Protein AF-A0A9C9Q309-F1 (afdb_monomer_lite)

Radius of gyration: 22.32 Å; chains: 1; bounding box: 64×41×57 Å

pLDDT: mean 76.8, std 9.03, range [44.91, 91.0]

Sequence (217 aa):
MSGSPSLDKIPITVVAAGSSARLHWRRRTVQAAVLIIAMLIPLSGLLRIDPVAGAFVVLDRQIWWSDFFIIFGLWLMLASGLVLMYSSVGTAFCGWACPQNTLSELANRWTYKLLGRRADVSLAGEKMKVAAGKNRLGNWLLLGLIILAAAMLFSLIPLLYFYPPDVVWSFITLRPDERLASSLHYIYTIFVIIFFVDIAFIRHFWCRFMCVYKVWQ

Secondary structure (DSSP, 8-state):
----TTGGGS------HHHHHHHHHHHHHHHHHHHHHHHHHHHTTSSEEETTTTEEEETTEEEETT-HHHHHHHHHHHHHHHHHHHHHHTHHHHHHT-HHHHHHHHHHHHHHHHH-TT-B--SSSS--B--GGG--HHHHHHHHHHHHHHHHHHHHHHHHHHS-HHHHHHHHTT---TTS-TTHHHHHHHHHHHHHHIIIIIHHHIIIII-HHHHT-

Structure (mmCIF, N/CA/C/O backbone):
data_AF-A0A9C9Q309-F1
#
_entry.id   AF-A0A9C9Q309-F1
#
loop_
_atom_site.group_PDB
_atom_site.id
_atom_site.type_symbol
_atom_site.label_atom_id
_atom_site.label_alt_id
_atom_site.label_comp_id
_atom_site.label_asym_id
_atom_site.label_entity_id
_atom_site.label_seq_id
_atom_site.pdbx_PDB_ins_code
_atom_site.Cartn_x
_atom_site.Cartn_y
_atom_site.Cartn_z
_atom_site.occupancy
_atom_site.B_iso_or_equiv
_atom_site.auth_seq_id
_atom_site.auth_comp_id
_atom_site.auth_asym_id
_atom_site.auth_atom_id
_atom_site.pdbx_PDB_model_num
ATOM 1 N N . MET A 1 1 ? -36.749 13.947 33.165 1.00 44.91 1 MET A N 1
ATOM 2 C CA . MET A 1 1 ? -35.946 14.652 32.143 1.00 44.91 1 MET A CA 1
ATOM 3 C C . MET A 1 1 ? -36.846 14.853 30.938 1.00 44.91 1 MET A C 1
ATOM 5 O O . MET A 1 1 ? -37.021 13.933 30.152 1.00 44.91 1 MET A O 1
ATOM 9 N N . SER A 1 2 ? -37.534 15.992 30.900 1.00 47.09 2 SER A N 1
ATOM 10 C CA . SER A 1 2 ? -38.482 16.371 29.853 1.00 47.09 2 SER A CA 1
ATOM 11 C C . SER A 1 2 ? -37.728 16.656 28.554 1.00 47.09 2 SER A C 1
ATOM 13 O O . SER A 1 2 ? -36.961 17.613 28.472 1.00 47.09 2 SER A O 1
ATOM 15 N N . GLY A 1 3 ? -37.912 15.791 27.555 1.00 55.75 3 GLY A N 1
ATOM 16 C CA . GLY A 1 3 ? -37.438 16.037 26.196 1.00 55.75 3 GLY A CA 1
ATOM 17 C C . GLY A 1 3 ? -38.103 17.292 25.636 1.00 55.75 3 GLY A C 1
ATOM 18 O O . GLY A 1 3 ? -39.297 17.513 25.827 1.00 55.75 3 GLY A O 1
ATOM 19 N N . SER A 1 4 ? -37.312 18.154 25.009 1.00 62.50 4 SER A N 1
ATOM 20 C CA . SER A 1 4 ? -37.765 19.421 24.444 1.00 62.50 4 SER A CA 1
ATOM 21 C C . SER A 1 4 ? -38.825 19.169 23.354 1.00 62.50 4 SER A C 1
ATOM 23 O O . SER A 1 4 ? -38.545 18.404 22.430 1.00 62.50 4 SER A O 1
ATOM 25 N N . PRO A 1 5 ? -40.001 19.830 23.384 1.00 67.56 5 PRO A N 1
ATOM 26 C CA . PRO A 1 5 ? -41.110 19.599 22.438 1.00 67.56 5 PRO A CA 1
ATOM 27 C C . PRO A 1 5 ? -40.784 19.975 20.978 1.00 67.56 5 PRO A C 1
ATOM 29 O O . PRO A 1 5 ? -41.587 19.773 20.069 1.00 67.56 5 PRO A O 1
ATOM 32 N N . SER A 1 6 ? -39.603 20.546 20.741 1.00 67.69 6 SER A N 1
ATOM 33 C CA . SER A 1 6 ? -39.047 20.838 19.422 1.00 67.69 6 SER A CA 1
ATOM 34 C C . SER A 1 6 ? -38.488 19.603 18.709 1.00 67.69 6 SER A C 1
ATOM 36 O O . SER A 1 6 ? -38.439 19.599 17.481 1.00 67.69 6 SER A O 1
ATOM 38 N N . LEU A 1 7 ? -38.087 18.558 19.442 1.00 66.25 7 LEU A N 1
ATOM 39 C CA . LEU A 1 7 ? -37.482 17.351 18.865 1.00 66.25 7 LEU A CA 1
ATOM 40 C C . LEU A 1 7 ? -38.523 16.402 18.246 1.00 66.25 7 LEU A C 1
ATOM 42 O O . LEU A 1 7 ? -38.210 15.732 17.266 1.00 66.25 7 LEU A O 1
ATOM 46 N N . ASP A 1 8 ? -39.767 16.419 18.734 1.00 70.56 8 ASP A N 1
ATOM 47 C CA . ASP A 1 8 ? -40.871 15.594 18.206 1.00 70.56 8 ASP A CA 1
ATOM 48 C C . ASP A 1 8 ? -41.337 16.015 16.803 1.00 70.56 8 ASP A C 1
ATOM 50 O O . ASP A 1 8 ? -42.012 15.255 16.111 1.00 70.56 8 ASP A O 1
ATOM 54 N N . LYS A 1 9 ? -40.979 17.224 16.352 1.00 77.75 9 LYS A N 1
ATOM 55 C CA . LYS A 1 9 ? -41.378 17.750 15.035 1.00 77.75 9 LYS A CA 1
ATOM 56 C C . LYS A 1 9 ? -40.411 17.388 13.907 1.00 77.75 9 LYS A C 1
ATOM 58 O O . LYS A 1 9 ? -40.651 17.778 12.766 1.00 77.75 9 LYS A O 1
ATOM 63 N N . ILE A 1 10 ? -39.316 16.683 14.196 1.00 77.62 10 ILE A N 1
ATOM 64 C CA . ILE A 1 10 ? -38.338 16.297 13.176 1.00 77.62 10 ILE A CA 1
ATOM 65 C C . ILE A 1 10 ? -38.842 15.017 12.489 1.00 77.62 10 ILE A C 1
ATOM 67 O O . ILE A 1 10 ? -38.944 13.984 13.150 1.00 77.62 10 ILE A O 1
ATOM 71 N N . PRO A 1 11 ? -39.150 15.032 11.178 1.00 75.19 11 PRO A N 1
ATOM 72 C CA . PRO A 1 11 ? -39.588 13.831 10.478 1.00 75.19 11 PRO A CA 1
ATOM 73 C C . PRO A 1 11 ? -38.453 12.799 10.431 1.00 75.19 11 PRO A C 1
ATOM 75 O O . PRO A 1 11 ? -37.465 12.962 9.712 1.00 75.19 11 PRO A O 1
ATOM 78 N N . ILE A 1 12 ? -38.595 11.716 11.199 1.00 74.06 12 ILE A N 1
ATOM 79 C CA . ILE A 1 12 ? -37.650 10.598 11.194 1.00 74.06 12 ILE A CA 1
ATOM 80 C C . ILE A 1 12 ? -37.935 9.747 9.957 1.00 74.06 12 ILE A C 1
ATOM 82 O O . ILE A 1 12 ? -38.822 8.894 9.939 1.00 74.06 12 ILE A O 1
ATOM 86 N N . THR A 1 13 ? -37.163 9.974 8.900 1.00 72.31 13 THR A N 1
ATOM 87 C CA . THR A 1 13 ? -37.172 9.118 7.715 1.00 72.31 13 THR A CA 1
ATOM 88 C C . THR A 1 13 ? -36.372 7.848 8.006 1.00 72.31 13 THR A C 1
ATOM 90 O O . THR A 1 13 ? -35.148 7.799 7.899 1.00 72.31 13 THR A O 1
ATOM 93 N N . VAL A 1 14 ? -37.067 6.784 8.409 1.00 68.81 14 VAL A N 1
ATOM 94 C CA . VAL A 1 14 ? -36.475 5.446 8.543 1.00 68.81 14 VAL A CA 1
ATOM 95 C C . VAL A 1 14 ? -36.236 4.852 7.155 1.00 68.81 14 VAL A C 1
ATOM 97 O O . VAL A 1 14 ? -37.121 4.269 6.534 1.00 68.81 14 VAL A O 1
ATOM 100 N N . VAL A 1 15 ? -35.014 5.016 6.646 1.00 64.81 15 VAL A N 1
ATOM 101 C CA . VAL A 1 15 ? -34.564 4.355 5.416 1.00 64.81 15 VAL A CA 1
ATOM 102 C C . VAL A 1 15 ? -34.457 2.850 5.674 1.00 64.81 15 VAL A C 1
ATOM 104 O O . VAL A 1 15 ? -33.779 2.416 6.605 1.00 64.81 15 VAL A O 1
ATOM 107 N N . ALA A 1 16 ? -35.118 2.042 4.843 1.00 60.56 16 ALA A N 1
ATOM 108 C CA . ALA A 1 16 ? -35.108 0.587 4.960 1.00 60.56 16 ALA A CA 1
ATOM 109 C C . ALA A 1 16 ? -33.672 0.020 4.962 1.00 60.56 16 ALA A C 1
ATOM 111 O O . ALA A 1 16 ? -32.880 0.291 4.057 1.00 60.56 16 ALA A O 1
ATOM 112 N N . ALA A 1 17 ? -33.352 -0.832 5.942 1.00 58.78 17 ALA A N 1
ATOM 113 C CA . ALA A 1 17 ? -32.014 -1.401 6.156 1.00 58.78 17 ALA A CA 1
ATOM 114 C C . ALA A 1 17 ? -31.426 -2.150 4.933 1.00 58.78 17 ALA A C 1
ATOM 116 O O . ALA A 1 17 ? -30.206 -2.287 4.806 1.00 58.78 17 ALA A O 1
ATOM 117 N N . GLY A 1 18 ? -32.274 -2.606 4.003 1.00 57.88 18 GLY A N 1
ATOM 118 C CA . GLY A 1 18 ? -31.860 -3.337 2.801 1.00 57.88 18 GLY A CA 1
ATOM 119 C C . GLY A 1 18 ? -31.022 -2.521 1.806 1.00 57.88 18 GLY A C 1
ATOM 120 O O . GLY A 1 18 ? -30.128 -3.079 1.165 1.00 57.88 18 GLY A O 1
ATOM 121 N N . SER A 1 19 ? -31.243 -1.204 1.695 1.00 59.28 19 SER A N 1
ATOM 122 C CA . SER A 1 19 ? -30.436 -0.342 0.810 1.00 59.28 19 SER A CA 1
ATOM 123 C C . SER A 1 19 ? -29.014 -0.150 1.353 1.00 59.28 19 SER A C 1
ATOM 125 O O . SER A 1 19 ? -28.042 -0.187 0.593 1.00 59.28 19 SER A O 1
ATOM 127 N N . SER A 1 20 ? -28.880 -0.054 2.680 1.00 62.53 20 SER A N 1
ATOM 128 C CA . SER A 1 20 ? -27.599 0.046 3.385 1.00 62.53 20 SER A CA 1
ATOM 129 C C . SER A 1 20 ? -26.751 -1.219 3.207 1.00 62.53 20 SER A C 1
ATOM 131 O O . SER A 1 20 ? -25.575 -1.124 2.848 1.00 62.53 20 SER A O 1
ATOM 133 N N . ALA A 1 21 ? -27.339 -2.414 3.349 1.00 70.44 21 ALA A N 1
ATOM 134 C CA . ALA A 1 21 ? -26.612 -3.677 3.185 1.00 70.44 21 ALA A CA 1
ATOM 135 C C . ALA A 1 21 ? -26.013 -3.842 1.773 1.00 70.44 21 ALA A C 1
ATOM 137 O O . ALA A 1 21 ? -24.847 -4.222 1.625 1.00 70.44 21 ALA A O 1
ATOM 138 N N . ARG A 1 22 ? -26.778 -3.488 0.730 1.00 74.56 22 ARG A N 1
ATOM 139 C CA . ARG A 1 22 ? -26.322 -3.546 -0.669 1.00 74.56 22 ARG A CA 1
ATOM 140 C C . ARG A 1 22 ? -25.183 -2.559 -0.942 1.00 74.56 22 ARG A C 1
ATOM 142 O O . ARG A 1 22 ? -24.233 -2.906 -1.644 1.00 74.56 22 ARG A O 1
ATOM 149 N N . LEU A 1 23 ? -25.248 -1.355 -0.369 1.00 78.69 23 LEU A N 1
ATOM 150 C CA . LEU A 1 23 ? -24.191 -0.348 -0.492 1.00 78.69 23 LEU A CA 1
ATOM 151 C C . LEU A 1 23 ? -22.899 -0.786 0.213 1.00 78.69 23 LEU A C 1
ATOM 153 O O . LEU A 1 23 ? -21.814 -0.640 -0.343 1.00 78.69 23 LEU A O 1
ATOM 157 N N . HIS A 1 24 ? -23.006 -1.378 1.406 1.00 78.31 24 HIS A N 1
ATOM 158 C CA . HIS A 1 24 ? -21.852 -1.900 2.140 1.00 78.31 24 HIS A CA 1
ATOM 159 C C . HIS A 1 24 ? -21.146 -3.037 1.399 1.00 78.31 24 HIS A C 1
ATOM 161 O O . HIS A 1 24 ? -19.914 -3.074 1.375 1.00 78.31 24 HIS A O 1
ATOM 167 N N . TRP A 1 25 ? -21.906 -3.945 0.780 1.00 77.75 25 TRP A N 1
ATOM 168 C CA . TRP A 1 25 ? -21.326 -5.022 -0.017 1.00 77.75 25 TRP A CA 1
ATOM 169 C C . TRP A 1 25 ? -20.640 -4.476 -1.272 1.00 77.75 25 TRP A C 1
ATOM 171 O O . TRP A 1 25 ? -19.467 -4.769 -1.480 1.00 77.75 25 TRP A O 1
ATOM 181 N N . ARG A 1 26 ? -21.307 -3.580 -2.018 1.00 81.44 26 ARG A N 1
ATOM 182 C CA . ARG A 1 26 ? -20.718 -2.883 -3.177 1.00 81.44 26 ARG A CA 1
ATOM 183 C C . ARG A 1 26 ? -19.425 -2.143 -2.831 1.00 81.44 26 ARG A C 1
ATOM 185 O O . ARG A 1 26 ? -18.452 -2.224 -3.574 1.00 81.44 26 ARG A O 1
ATOM 192 N N . ARG A 1 27 ? -19.379 -1.460 -1.685 1.00 82.44 27 ARG A N 1
ATOM 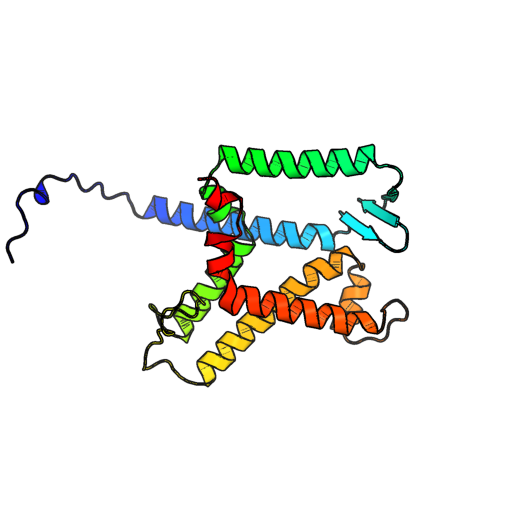193 C CA . ARG A 1 27 ? -18.159 -0.786 -1.223 1.00 82.44 27 ARG A CA 1
ATOM 194 C C . ARG A 1 27 ? -17.025 -1.783 -0.994 1.00 82.44 27 ARG A C 1
ATOM 196 O O . ARG A 1 27 ? -15.917 -1.560 -1.464 1.00 82.44 27 ARG A O 1
ATOM 203 N N . ARG A 1 28 ? -17.299 -2.897 -0.306 1.00 79.94 28 ARG A N 1
ATOM 204 C CA . ARG A 1 28 ? -16.287 -3.932 -0.038 1.00 79.94 28 ARG A CA 1
ATOM 205 C C . ARG A 1 28 ? -15.807 -4.629 -1.304 1.00 79.94 28 ARG A C 1
ATOM 207 O O . ARG A 1 28 ? -14.621 -4.921 -1.397 1.00 79.94 28 ARG A O 1
ATOM 214 N N . THR A 1 29 ? -16.693 -4.886 -2.266 1.00 80.00 29 THR A N 1
ATOM 215 C CA . THR A 1 29 ? -16.296 -5.490 -3.543 1.00 80.00 29 THR A CA 1
ATOM 216 C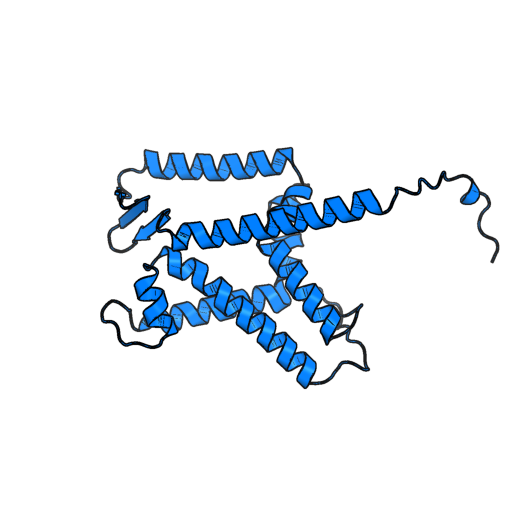 C . THR A 1 29 ? -15.402 -4.551 -4.341 1.00 80.00 29 THR A C 1
ATOM 218 O O . THR A 1 29 ? -14.415 -5.014 -4.895 1.00 80.00 29 THR A O 1
ATOM 221 N N . VAL A 1 30 ? -15.683 -3.241 -4.352 1.00 82.94 30 VAL A N 1
ATOM 222 C CA . VAL A 1 30 ? -14.825 -2.254 -5.034 1.00 82.94 30 VAL A CA 1
ATOM 223 C C . VAL A 1 30 ? -13.468 -2.130 -4.340 1.00 82.94 30 VAL A C 1
ATOM 225 O O . VAL A 1 30 ? -12.448 -2.206 -5.013 1.00 82.94 30 VAL A O 1
ATOM 228 N N . GLN A 1 31 ? -13.432 -2.044 -3.007 1.00 83.88 31 GLN A N 1
ATOM 229 C CA . GLN A 1 31 ? -12.175 -2.026 -2.247 1.00 83.88 31 GLN A CA 1
ATOM 230 C C . GLN A 1 31 ? -11.315 -3.268 -2.537 1.00 83.88 31 GLN A C 1
ATOM 232 O O . GLN A 1 31 ? -10.117 -3.155 -2.795 1.00 83.88 31 GLN A O 1
ATOM 237 N N . ALA A 1 32 ? -11.929 -4.457 -2.524 1.00 81.50 32 ALA A N 1
ATOM 238 C CA . ALA A 1 32 ? -11.240 -5.706 -2.831 1.00 81.50 32 ALA A CA 1
ATOM 239 C C . ALA A 1 32 ? -10.772 -5.751 -4.290 1.00 81.50 32 ALA A C 1
ATOM 241 O O . ALA A 1 32 ? -9.635 -6.129 -4.540 1.00 81.50 32 ALA A O 1
ATOM 242 N N . ALA A 1 33 ? -11.608 -5.321 -5.238 1.00 84.38 33 ALA A N 1
ATOM 243 C CA . ALA A 1 33 ? -11.246 -5.259 -6.648 1.00 84.38 33 ALA A CA 1
ATOM 244 C C . ALA A 1 33 ? -10.048 -4.332 -6.878 1.00 84.38 33 ALA A C 1
ATOM 246 O O . ALA A 1 33 ? -9.115 -4.725 -7.566 1.00 84.38 33 ALA A O 1
ATOM 247 N N . VAL A 1 34 ? -10.019 -3.148 -6.259 1.00 82.94 34 VAL A N 1
ATOM 248 C CA . VAL A 1 34 ? -8.889 -2.217 -6.398 1.00 82.94 34 VAL A CA 1
ATOM 249 C C . VAL A 1 34 ? -7.608 -2.794 -5.797 1.00 82.94 34 VAL A C 1
ATOM 251 O O . VAL A 1 34 ? -6.560 -2.697 -6.426 1.00 82.94 34 VAL A O 1
ATOM 254 N N . LEU A 1 35 ? -7.675 -3.447 -4.631 1.00 81.94 35 LEU A N 1
ATOM 255 C CA . LEU A 1 35 ? -6.510 -4.124 -4.049 1.00 81.94 35 LEU A CA 1
ATOM 256 C C . LEU A 1 35 ? -6.014 -5.285 -4.919 1.00 81.94 35 LEU A C 1
ATOM 258 O O . LEU A 1 35 ? -4.811 -5.425 -5.121 1.00 81.94 35 LEU A O 1
ATOM 262 N N . ILE A 1 36 ? -6.931 -6.093 -5.455 1.00 83.06 36 ILE A N 1
ATOM 263 C CA . ILE A 1 36 ? -6.599 -7.203 -6.351 1.00 83.06 36 ILE A CA 1
ATOM 264 C C . ILE A 1 36 ? -5.960 -6.664 -7.628 1.00 83.06 36 ILE A C 1
ATOM 266 O O . ILE A 1 36 ? -4.908 -7.150 -8.013 1.00 83.06 36 ILE A O 1
ATOM 270 N N . ILE A 1 37 ? -6.531 -5.631 -8.249 1.00 82.88 37 ILE A N 1
ATOM 271 C CA . ILE A 1 37 ? -5.960 -4.991 -9.439 1.00 82.88 37 ILE A CA 1
ATOM 272 C C . ILE A 1 37 ? -4.567 -4.434 -9.125 1.00 82.88 37 ILE A C 1
ATOM 274 O O . ILE A 1 37 ? -3.628 -4.704 -9.867 1.00 82.88 37 ILE A O 1
ATOM 278 N N . ALA A 1 38 ? -4.404 -3.730 -8.002 1.00 78.62 38 ALA A N 1
ATOM 279 C CA . ALA A 1 38 ? -3.114 -3.185 -7.584 1.00 78.62 38 ALA A CA 1
ATOM 280 C C . ALA A 1 38 ? -2.046 -4.271 -7.369 1.00 78.62 38 ALA A C 1
ATOM 282 O O . ALA A 1 38 ? -0.870 -4.011 -7.600 1.00 78.62 38 ALA A O 1
ATOM 283 N N . MET A 1 39 ? -2.440 -5.482 -6.964 1.00 78.94 39 MET A N 1
ATOM 284 C CA . MET A 1 39 ? -1.535 -6.625 -6.823 1.00 78.94 39 MET A CA 1
ATOM 285 C C . MET A 1 39 ? -1.310 -7.361 -8.155 1.00 78.94 39 MET A C 1
ATOM 287 O O . MET A 1 39 ? -0.197 -7.797 -8.437 1.00 78.94 39 MET A O 1
ATOM 291 N N . LEU A 1 40 ? -2.340 -7.469 -9.000 1.00 79.38 40 LEU A N 1
ATOM 292 C CA . LEU A 1 40 ? -2.288 -8.138 -10.301 1.00 79.38 40 LEU A CA 1
ATOM 293 C C . LEU A 1 40 ? -1.445 -7.377 -11.326 1.00 79.38 40 LEU A C 1
ATOM 295 O O . LEU A 1 40 ? -0.791 -8.017 -12.142 1.00 79.38 40 LEU A O 1
ATOM 299 N N . ILE A 1 41 ? -1.428 -6.042 -11.295 1.00 79.88 41 ILE A N 1
ATOM 300 C CA . ILE A 1 41 ? -0.614 -5.223 -12.211 1.00 79.88 41 ILE A CA 1
ATOM 301 C C . ILE A 1 41 ? 0.880 -5.601 -12.141 1.00 79.88 41 ILE A C 1
ATOM 303 O O . ILE A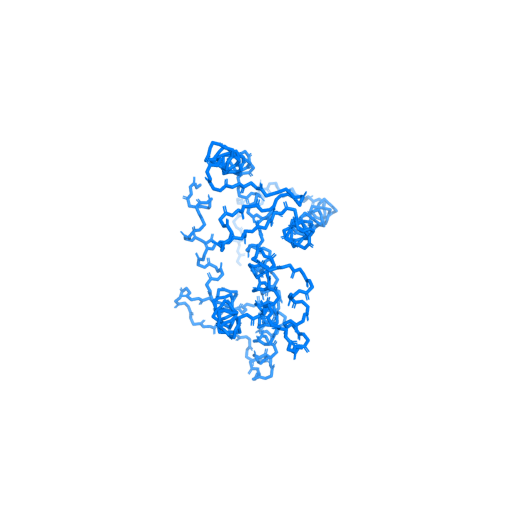 1 41 ? 1.439 -5.942 -13.184 1.00 79.88 41 ILE A O 1
ATOM 307 N N . PRO A 1 42 ? 1.536 -5.607 -10.963 1.00 72.25 42 PRO A N 1
ATOM 308 C CA . PRO A 1 42 ? 2.932 -6.023 -10.874 1.00 72.25 42 PRO A CA 1
ATOM 309 C C . PRO A 1 42 ? 3.100 -7.546 -11.024 1.00 72.25 42 PRO A C 1
ATOM 311 O O . PRO A 1 42 ? 4.056 -7.985 -11.653 1.00 72.25 42 PRO A O 1
ATOM 314 N N . LEU A 1 43 ? 2.151 -8.367 -10.545 1.00 74.19 43 LEU A N 1
ATOM 315 C CA . LEU A 1 43 ? 2.199 -9.832 -10.721 1.00 74.19 43 LEU A CA 1
ATOM 316 C C . LEU A 1 43 ? 2.154 -10.271 -12.191 1.00 74.19 43 LEU A C 1
ATOM 318 O O . LEU A 1 43 ? 2.778 -11.262 -12.553 1.00 74.19 43 LEU A O 1
ATOM 322 N N . SER A 1 44 ? 1.406 -9.554 -13.028 1.00 73.25 44 SER A N 1
ATOM 323 C CA . SER A 1 44 ? 1.274 -9.848 -14.460 1.00 73.25 44 SER A CA 1
ATOM 324 C C . SER A 1 44 ? 2.440 -9.319 -15.297 1.00 73.25 44 SER A C 1
ATOM 326 O O . SER A 1 44 ? 2.457 -9.543 -16.502 1.00 73.25 44 SER A O 1
ATOM 328 N N . GLY A 1 45 ? 3.402 -8.609 -14.693 1.00 66.44 45 GLY A N 1
ATOM 329 C CA . GLY A 1 45 ? 4.500 -7.976 -15.428 1.00 66.44 45 GLY A CA 1
ATOM 330 C C . GLY A 1 45 ? 4.037 -6.857 -16.368 1.00 66.44 45 GLY A C 1
ATOM 331 O O . GLY A 1 45 ? 4.787 -6.447 -17.252 1.00 66.44 45 GLY A O 1
ATOM 332 N N . LEU A 1 46 ? 2.807 -6.353 -16.191 1.00 71.62 46 LEU A N 1
ATOM 333 C CA . LEU A 1 46 ? 2.217 -5.334 -17.061 1.00 71.62 46 LEU A CA 1
ATOM 334 C C . LEU A 1 46 ? 2.981 -4.008 -16.988 1.00 71.62 46 LEU A C 1
ATOM 336 O O . LEU A 1 46 ? 3.022 -3.271 -17.966 1.00 71.62 46 LEU A O 1
ATOM 340 N N . LEU A 1 47 ? 3.555 -3.703 -15.825 1.00 72.62 47 LEU A N 1
ATOM 341 C CA . LEU A 1 47 ? 4.359 -2.518 -15.566 1.00 72.62 47 LEU A CA 1
ATOM 342 C C . LEU A 1 47 ? 5.488 -2.930 -14.614 1.00 72.62 47 LEU A C 1
ATOM 344 O O . LEU A 1 47 ? 5.223 -3.250 -13.456 1.00 72.62 47 LEU A O 1
ATOM 348 N N . ARG A 1 48 ? 6.732 -2.923 -15.092 1.00 74.25 48 ARG A N 1
ATOM 349 C CA . ARG A 1 48 ? 7.937 -3.189 -14.291 1.00 74.25 48 ARG A CA 1
ATOM 350 C C . ARG A 1 48 ? 8.946 -2.064 -14.486 1.00 74.25 48 ARG A C 1
ATOM 352 O O . ARG A 1 48 ? 9.106 -1.584 -15.607 1.00 74.25 48 ARG A O 1
ATOM 359 N N . ILE A 1 49 ? 9.643 -1.669 -13.425 1.00 76.56 49 ILE A N 1
ATOM 360 C CA . ILE A 1 49 ? 10.764 -0.727 -13.502 1.00 76.56 49 ILE A CA 1
ATOM 361 C C . ILE A 1 49 ? 12.063 -1.497 -13.393 1.00 76.56 49 ILE A C 1
ATOM 363 O O . ILE A 1 49 ? 12.345 -2.095 -12.358 1.00 76.56 49 ILE A O 1
ATOM 367 N N . ASP A 1 50 ? 12.875 -1.422 -14.442 1.00 74.25 50 ASP A N 1
ATOM 368 C CA . ASP A 1 50 ? 14.262 -1.852 -14.399 1.00 74.25 50 ASP A CA 1
ATOM 369 C C . ASP A 1 50 ? 15.175 -0.613 -14.332 1.00 74.25 50 ASP A C 1
ATOM 371 O O . ASP A 1 50 ? 15.429 0.038 -15.354 1.00 74.25 50 ASP A O 1
ATOM 375 N N . PRO A 1 51 ? 15.650 -0.231 -13.131 1.00 66.38 51 PRO A N 1
ATOM 376 C CA . PRO A 1 51 ? 16.526 0.922 -12.976 1.00 66.38 51 PRO A CA 1
ATOM 377 C C . PRO A 1 51 ? 17.944 0.649 -13.497 1.00 66.38 51 PRO A C 1
ATOM 379 O O . PRO A 1 51 ? 18.666 1.605 -13.761 1.00 66.38 51 PRO A O 1
ATOM 382 N N . VAL A 1 52 ? 18.346 -0.619 -13.661 1.00 69.25 52 VAL A N 1
ATOM 383 C CA . VAL A 1 52 ? 19.681 -0.999 -14.155 1.00 69.25 52 VAL A CA 1
ATOM 384 C C . VAL A 1 52 ? 19.734 -0.874 -15.673 1.00 69.25 52 VAL A C 1
ATOM 386 O O . VAL A 1 52 ? 20.679 -0.304 -16.210 1.00 69.25 52 VAL A O 1
ATOM 389 N N . ALA A 1 53 ? 18.701 -1.361 -16.364 1.00 66.06 53 ALA A N 1
ATOM 390 C CA . ALA A 1 53 ? 18.572 -1.215 -17.813 1.00 66.06 53 ALA A CA 1
ATOM 391 C C . ALA A 1 53 ? 18.085 0.181 -18.236 1.00 66.06 53 ALA A C 1
ATOM 393 O O . ALA A 1 53 ? 18.153 0.532 -19.412 1.00 66.06 53 ALA A O 1
ATOM 394 N N . GLY A 1 54 ? 17.566 0.975 -17.297 1.00 67.44 54 GLY A N 1
ATOM 395 C CA . GLY A 1 54 ? 16.954 2.254 -17.619 1.00 67.44 54 GLY A CA 1
ATOM 396 C C . GLY A 1 54 ? 15.721 2.090 -18.518 1.00 67.44 54 GLY A C 1
ATOM 397 O O . GLY A 1 54 ? 15.523 2.869 -19.457 1.00 67.44 54 GLY A O 1
ATOM 398 N N . ALA A 1 55 ? 14.890 1.088 -18.232 1.00 70.81 55 ALA A N 1
ATOM 399 C CA . ALA A 1 55 ? 13.698 0.812 -19.017 1.00 70.81 55 ALA A CA 1
ATOM 400 C C . ALA A 1 55 ? 12.491 0.473 -18.137 1.00 70.81 55 ALA A C 1
ATOM 402 O O . ALA A 1 55 ? 12.589 -0.228 -17.128 1.00 70.81 55 ALA A O 1
ATOM 403 N N . PHE A 1 56 ? 11.323 0.943 -18.562 1.00 73.00 56 PHE A N 1
ATOM 404 C CA . PHE A 1 56 ? 10.039 0.432 -18.109 1.00 73.00 56 PHE A CA 1
ATOM 405 C C . PHE A 1 56 ? 9.669 -0.755 -18.990 1.00 73.00 56 PHE A C 1
ATOM 407 O O . PHE A 1 56 ? 9.585 -0.618 -20.207 1.00 73.00 56 PHE A O 1
ATOM 414 N N . VAL A 1 57 ? 9.435 -1.923 -18.401 1.00 72.44 57 VAL A N 1
ATOM 415 C CA . VAL A 1 57 ? 8.912 -3.067 -19.151 1.00 72.44 57 VAL A CA 1
ATOM 416 C C . VAL A 1 57 ? 7.394 -3.034 -19.051 1.00 72.44 57 VAL A C 1
ATOM 418 O O . VAL A 1 57 ? 6.841 -3.187 -17.963 1.00 72.44 57 VAL A O 1
ATOM 421 N N . VAL A 1 58 ? 6.733 -2.790 -20.180 1.00 73.06 58 VAL A N 1
ATOM 422 C CA . VAL A 1 58 ? 5.274 -2.780 -20.313 1.00 73.06 58 VAL A CA 1
ATOM 423 C C . VAL A 1 58 ? 4.880 -3.908 -21.255 1.00 73.06 58 VAL A C 1
ATOM 425 O O . VAL A 1 58 ? 5.215 -3.841 -22.434 1.00 73.06 58 VAL A O 1
ATOM 428 N N . LEU A 1 59 ? 4.190 -4.945 -20.762 1.00 69.38 59 LEU A N 1
ATOM 429 C CA . LEU A 1 59 ? 3.768 -6.101 -21.582 1.00 69.38 59 LEU A CA 1
ATOM 430 C C . LEU A 1 59 ? 4.937 -6.725 -22.383 1.00 69.38 59 LEU A C 1
ATOM 432 O O . LEU A 1 59 ? 4.846 -6.896 -23.597 1.00 69.38 59 LEU A O 1
ATOM 436 N N . ASP A 1 60 ? 6.071 -6.971 -21.717 1.00 69.00 60 ASP A N 1
ATOM 437 C CA . ASP A 1 60 ? 7.329 -7.462 -22.317 1.00 69.00 60 ASP A CA 1
ATOM 438 C C . ASP A 1 60 ? 8.002 -6.526 -23.343 1.00 69.00 60 ASP A C 1
ATOM 440 O O . ASP A 1 60 ? 9.036 -6.865 -23.925 1.00 69.00 60 ASP A O 1
ATOM 444 N N . ARG A 1 61 ? 7.488 -5.305 -23.542 1.00 72.31 61 ARG A N 1
ATOM 445 C CA . ARG A 1 61 ? 8.159 -4.256 -24.320 1.00 72.31 61 ARG A CA 1
ATOM 446 C C . ARG A 1 61 ? 8.944 -3.332 -23.406 1.00 72.31 61 ARG A C 1
ATOM 448 O O . ARG A 1 61 ? 8.401 -2.759 -22.468 1.00 72.31 61 ARG A O 1
ATOM 455 N N . GLN A 1 62 ? 10.226 -3.171 -23.705 1.00 76.75 62 GLN A N 1
ATOM 456 C CA . GLN A 1 62 ? 11.103 -2.244 -23.000 1.00 76.75 62 GLN A CA 1
ATOM 457 C C . GLN A 1 62 ? 10.926 -0.841 -23.588 1.00 76.75 62 GLN A C 1
ATOM 459 O O . GLN A 1 62 ? 11.240 -0.612 -24.754 1.00 76.75 62 GLN A O 1
ATOM 464 N N . ILE A 1 63 ? 10.397 0.075 -22.783 1.00 79.00 63 ILE A N 1
ATOM 465 C CA . ILE A 1 63 ? 10.337 1.508 -23.065 1.00 79.00 63 ILE A CA 1
ATOM 466 C C . ILE A 1 63 ? 11.515 2.146 -22.343 1.00 79.00 63 ILE A C 1
ATOM 468 O O . ILE A 1 63 ? 11.614 2.069 -21.118 1.00 79.00 63 ILE A O 1
ATOM 472 N N . TRP A 1 64 ? 12.415 2.761 -23.096 1.00 79.69 64 TRP A N 1
ATOM 473 C CA . TRP A 1 64 ? 13.614 3.378 -22.546 1.00 79.69 64 TRP A CA 1
ATOM 474 C C . TRP A 1 64 ? 13.269 4.709 -21.877 1.00 79.69 64 TRP A C 1
ATOM 476 O O . TRP A 1 64 ? 12.363 5.413 -22.320 1.00 79.69 64 TRP A O 1
ATOM 486 N N . TRP A 1 65 ? 14.032 5.121 -20.858 1.00 73.19 65 TRP A N 1
ATOM 487 C CA . TRP A 1 65 ? 13.882 6.473 -20.285 1.00 73.19 65 TRP A CA 1
ATOM 488 C C . TRP A 1 65 ? 14.084 7.596 -21.314 1.00 73.19 65 TRP A C 1
ATOM 490 O O . TRP A 1 65 ? 13.576 8.698 -21.110 1.00 73.19 65 TRP A O 1
ATOM 500 N N . SER A 1 66 ? 14.797 7.329 -22.416 1.00 78.38 66 SER A N 1
ATOM 501 C CA . SER A 1 66 ? 14.971 8.275 -23.524 1.00 78.38 66 SER A CA 1
ATOM 502 C C . SER A 1 66 ? 13.655 8.646 -24.210 1.00 78.38 66 SER A C 1
ATOM 504 O O . SER A 1 66 ? 13.548 9.746 -24.749 1.00 78.38 66 SER A O 1
ATOM 506 N N . ASP A 1 67 ? 12.630 7.791 -24.135 1.00 82.00 67 ASP A N 1
ATOM 507 C CA . ASP A 1 67 ? 11.281 8.066 -24.637 1.00 82.00 67 ASP A CA 1
ATOM 508 C C . ASP A 1 67 ? 10.484 8.929 -23.644 1.00 82.00 67 ASP A C 1
ATOM 510 O O . ASP A 1 67 ? 9.361 8.612 -23.235 1.00 82.00 67 ASP A O 1
ATOM 514 N N . PHE A 1 68 ? 11.082 10.057 -23.246 1.00 80.06 68 PHE A N 1
ATOM 515 C CA . PHE A 1 68 ? 10.574 10.949 -22.206 1.00 80.06 68 PHE A CA 1
ATOM 516 C C . PHE A 1 68 ? 9.125 11.376 -22.460 1.00 80.06 68 PHE A C 1
ATOM 518 O O . PHE A 1 68 ? 8.320 11.395 -21.533 1.00 80.06 68 PHE A O 1
ATOM 525 N N . PHE A 1 69 ? 8.758 11.661 -23.713 1.00 84.94 69 PHE A N 1
ATOM 526 C CA . PHE A 1 69 ? 7.401 12.085 -24.068 1.00 84.94 69 PHE A CA 1
ATOM 527 C C . PHE A 1 69 ? 6.342 11.016 -23.783 1.00 84.94 69 PHE A C 1
ATOM 529 O O . PHE A 1 69 ? 5.250 11.352 -23.327 1.00 84.94 69 PHE A O 1
ATOM 536 N N . ILE A 1 70 ? 6.657 9.737 -24.010 1.00 83.50 70 ILE A N 1
ATOM 537 C CA . ILE A 1 70 ? 5.721 8.629 -23.776 1.00 83.50 70 ILE A CA 1
ATOM 538 C C . ILE A 1 70 ? 5.556 8.409 -22.272 1.00 83.50 70 ILE A C 1
ATOM 540 O O . ILE A 1 70 ? 4.431 8.334 -21.778 1.00 83.50 70 ILE A O 1
ATOM 544 N N . ILE A 1 71 ? 6.667 8.367 -21.530 1.00 81.69 71 ILE A N 1
ATOM 545 C CA . ILE A 1 71 ? 6.658 8.151 -20.076 1.00 81.69 71 ILE A CA 1
ATOM 546 C C . ILE A 1 71 ? 5.975 9.321 -19.363 1.00 81.69 71 ILE A C 1
ATOM 548 O O . ILE A 1 71 ? 5.098 9.107 -18.525 1.00 81.69 71 ILE A O 1
ATOM 552 N N . PHE A 1 72 ? 6.339 10.555 -19.714 1.00 85.62 72 PHE A N 1
ATOM 553 C CA . PHE A 1 72 ? 5.751 11.757 -19.134 1.00 85.62 72 PHE A CA 1
ATOM 554 C C . PHE A 1 72 ? 4.274 11.893 -19.507 1.00 85.62 72 PHE A C 1
ATOM 556 O O . PHE A 1 72 ? 3.459 12.197 -18.641 1.00 85.62 72 PHE A O 1
ATOM 563 N N . GLY A 1 73 ? 3.905 11.610 -20.760 1.00 87.56 73 GLY A N 1
ATOM 564 C CA . GLY A 1 73 ? 2.512 11.605 -21.205 1.00 87.56 73 GLY A CA 1
ATOM 565 C C . GLY A 1 73 ? 1.657 10.590 -20.445 1.00 87.56 73 GLY A C 1
ATOM 566 O O . GLY A 1 73 ? 0.577 10.938 -19.967 1.00 87.56 73 GLY A O 1
ATOM 567 N N . LEU A 1 74 ? 2.160 9.365 -20.253 1.00 84.44 74 LEU A N 1
ATOM 568 C CA . LEU A 1 74 ? 1.495 8.334 -19.453 1.00 84.44 74 LEU A CA 1
ATOM 569 C C . LEU A 1 74 ? 1.335 8.775 -17.993 1.00 84.44 74 LEU A C 1
ATOM 571 O O . LEU A 1 74 ? 0.239 8.692 -17.442 1.00 84.44 74 LEU A O 1
ATOM 575 N N . TRP A 1 75 ? 2.403 9.272 -17.366 1.00 85.25 75 TRP A N 1
ATOM 576 C CA . TRP A 1 75 ? 2.360 9.758 -15.985 1.00 85.25 75 TRP A CA 1
ATOM 577 C C . TRP A 1 75 ? 1.402 10.934 -15.813 1.00 85.25 75 TRP A C 1
ATOM 579 O O . TRP A 1 75 ? 0.627 10.955 -14.858 1.00 85.25 75 TRP A O 1
ATOM 589 N N . LEU A 1 76 ? 1.414 11.887 -16.746 1.00 90.19 76 LEU A N 1
ATOM 590 C CA . LEU A 1 76 ? 0.516 13.034 -16.733 1.00 90.19 76 LEU A CA 1
ATOM 591 C C . LEU A 1 76 ? -0.937 12.586 -16.908 1.00 90.19 76 LEU A C 1
ATOM 593 O O . LEU A 1 76 ? -1.805 13.056 -16.175 1.00 90.19 76 LEU A O 1
ATOM 597 N N . MET A 1 77 ? -1.208 11.647 -17.818 1.00 89.94 77 MET A N 1
ATOM 598 C CA . MET A 1 77 ? -2.537 11.060 -18.002 1.00 89.94 77 MET A CA 1
ATOM 599 C C . MET A 1 77 ? -3.015 10.337 -16.735 1.00 89.94 77 MET A C 1
ATOM 601 O O . MET A 1 77 ? -4.147 10.547 -16.306 1.00 89.94 77 MET A O 1
ATOM 605 N N . LEU A 1 78 ? -2.166 9.520 -16.104 1.00 86.56 78 LEU A N 1
ATOM 606 C CA . LEU A 1 78 ? -2.514 8.799 -14.876 1.00 86.56 78 LEU A CA 1
ATOM 607 C C . LEU A 1 78 ? -2.748 9.758 -13.702 1.00 86.56 78 LEU A C 1
ATOM 609 O O . LEU A 1 78 ? -3.750 9.632 -12.998 1.00 86.56 78 LEU A O 1
ATOM 613 N N . ALA A 1 79 ? -1.863 10.738 -13.508 1.00 86.12 79 ALA A N 1
ATOM 614 C CA . ALA A 1 79 ? -1.971 11.718 -12.434 1.00 86.12 79 ALA A CA 1
ATOM 615 C C . ALA A 1 79 ? -3.205 12.615 -12.609 1.00 86.12 79 ALA A C 1
ATOM 617 O O . ALA A 1 79 ? -4.003 12.751 -11.681 1.00 86.12 79 ALA A O 1
ATOM 618 N N . SER A 1 80 ? -3.406 13.181 -13.803 1.00 88.25 80 SER A N 1
ATOM 619 C CA . SER A 1 80 ? -4.582 14.007 -14.108 1.00 88.25 80 SER A CA 1
ATOM 620 C C . SER A 1 80 ? -5.876 13.197 -14.047 1.00 88.25 80 SER A C 1
ATOM 622 O O . SER A 1 80 ? -6.846 13.659 -13.455 1.00 88.25 80 SER A O 1
ATOM 624 N N . GLY A 1 81 ? -5.887 11.965 -14.563 1.00 85.69 81 GLY A N 1
ATOM 625 C CA . GLY A 1 81 ? -7.030 11.058 -14.475 1.00 85.69 81 GLY A CA 1
ATOM 626 C C . GLY A 1 81 ? -7.411 10.744 -13.029 1.00 85.69 81 GLY A C 1
ATOM 627 O O . GLY A 1 81 ? -8.589 10.803 -12.676 1.00 85.69 81 GLY A O 1
ATOM 628 N N . LEU A 1 82 ? -6.426 10.494 -12.162 1.00 81.94 82 LEU A N 1
ATOM 629 C CA . LEU A 1 82 ? -6.664 10.272 -10.736 1.00 81.94 82 LEU A CA 1
ATOM 630 C C . LEU A 1 82 ? -7.197 11.537 -10.042 1.00 81.94 82 LEU A C 1
ATOM 632 O O . LEU A 1 82 ? -8.115 11.445 -9.229 1.00 81.94 82 LEU A O 1
ATOM 636 N N . VAL A 1 83 ? -6.672 12.718 -10.388 1.00 82.75 83 VAL A N 1
ATOM 637 C CA . VAL A 1 83 ? -7.153 14.011 -9.868 1.00 82.75 83 VAL A CA 1
ATOM 638 C C . VAL A 1 83 ? -8.583 14.311 -10.330 1.00 82.75 83 VAL A C 1
ATOM 640 O O . VAL A 1 83 ? -9.408 14.713 -9.512 1.00 82.75 83 VAL A O 1
ATOM 643 N N . LEU A 1 84 ? -8.917 14.072 -11.600 1.00 83.75 84 LEU A N 1
ATOM 644 C CA . LEU A 1 84 ? -10.268 14.261 -12.143 1.00 83.75 84 LEU A CA 1
ATOM 645 C C . LEU A 1 84 ? -11.269 13.278 -11.527 1.00 83.75 84 LEU A C 1
ATOM 647 O O . LEU A 1 84 ? -12.372 13.666 -11.132 1.00 83.75 84 LEU A O 1
ATOM 651 N N . MET A 1 85 ? -10.879 12.008 -11.394 1.00 78.50 85 MET A N 1
ATOM 652 C CA . MET A 1 85 ? -11.695 10.991 -10.731 1.00 78.50 85 MET A CA 1
ATOM 653 C C . MET A 1 85 ? -11.929 11.342 -9.258 1.00 78.50 85 MET A C 1
ATOM 655 O O . MET A 1 85 ? -13.027 11.153 -8.740 1.00 78.50 85 MET A O 1
ATOM 659 N N . TYR A 1 86 ? -10.930 11.921 -8.593 1.00 73.69 86 TYR A N 1
ATOM 660 C CA . TYR A 1 86 ? -11.103 12.434 -7.244 1.00 73.69 86 TYR A CA 1
ATOM 661 C C . TYR A 1 86 ? -12.045 13.643 -7.187 1.00 73.69 86 TYR A C 1
ATOM 663 O O . TYR A 1 86 ? -12.981 13.650 -6.392 1.00 73.69 86 TYR A O 1
ATOM 671 N N . SER A 1 87 ? -11.826 14.654 -8.030 1.00 75.81 87 SER A N 1
ATOM 672 C CA . SER A 1 87 ? -12.617 15.890 -8.034 1.00 75.81 87 SER A CA 1
ATOM 673 C C . SER A 1 87 ? -14.098 15.635 -8.332 1.00 75.81 87 SER A C 1
ATOM 675 O O . SER A 1 87 ? -14.960 16.282 -7.743 1.00 75.81 87 SER A O 1
ATOM 677 N N . SER A 1 88 ? -14.402 14.653 -9.184 1.00 77.94 88 SER A N 1
ATOM 678 C CA . SER A 1 88 ? -15.778 14.278 -9.532 1.00 77.94 88 SER A CA 1
ATOM 679 C C . SER A 1 88 ? -16.494 13.449 -8.456 1.00 77.94 88 SER A C 1
ATOM 681 O O . SER A 1 88 ? -17.704 13.588 -8.291 1.00 77.94 88 SER A O 1
ATOM 683 N N . VAL A 1 89 ? -15.778 12.593 -7.714 1.00 76.75 89 VAL A N 1
ATOM 684 C CA . VAL A 1 89 ? -16.374 11.642 -6.749 1.00 76.75 89 VAL A CA 1
ATOM 685 C C . VAL A 1 89 ? -16.228 12.102 -5.281 1.00 76.75 89 VAL A C 1
ATOM 687 O O . VAL A 1 89 ? -16.972 11.651 -4.406 1.00 76.75 89 VAL A O 1
ATOM 690 N N . GLY A 1 90 ? -15.301 13.016 -4.983 1.00 73.88 90 GLY A N 1
ATOM 691 C CA . GLY A 1 90 ? -15.054 13.576 -3.648 1.00 73.88 90 GLY A CA 1
ATOM 692 C C . GLY A 1 90 ? -14.615 12.535 -2.605 1.00 73.88 90 GLY A C 1
ATOM 693 O O . GLY A 1 90 ? -13.978 11.528 -2.928 1.00 73.88 90 GLY A O 1
ATOM 694 N N . THR A 1 91 ? -14.999 12.731 -1.332 1.00 72.06 91 THR A N 1
ATOM 695 C CA . THR A 1 91 ? -14.669 11.816 -0.212 1.00 72.06 91 THR A CA 1
ATOM 696 C C . THR A 1 91 ? -15.090 10.360 -0.439 1.00 72.06 91 THR A C 1
ATOM 698 O O . THR A 1 91 ? -14.513 9.451 0.170 1.00 72.06 91 THR A O 1
ATOM 701 N N . ALA A 1 92 ? -16.074 10.103 -1.310 1.00 77.25 92 ALA A N 1
ATOM 702 C CA . ALA A 1 92 ? -16.499 8.746 -1.628 1.00 77.25 92 ALA A CA 1
ATOM 703 C C . ALA A 1 92 ? -15.369 7.945 -2.299 1.00 77.25 92 ALA A C 1
ATOM 705 O O . ALA A 1 92 ? -15.238 6.752 -2.027 1.00 77.25 92 ALA A O 1
ATOM 706 N N . PHE A 1 93 ? -14.476 8.585 -3.062 1.00 76.44 93 PHE A N 1
ATOM 707 C CA . PHE A 1 93 ? -13.316 7.916 -3.654 1.00 76.44 93 PHE A CA 1
ATOM 708 C C . PHE A 1 93 ? -12.377 7.355 -2.577 1.00 76.44 93 PHE A C 1
ATOM 710 O O . PHE A 1 93 ? -12.002 6.181 -2.617 1.00 76.44 93 PHE A O 1
ATOM 717 N N . CYS A 1 94 ? -12.072 8.151 -1.547 1.00 76.44 94 CYS A N 1
ATOM 718 C CA . CYS A 1 94 ? -11.245 7.708 -0.424 1.00 76.44 94 CYS A CA 1
ATOM 719 C C . CYS A 1 94 ? -11.885 6.534 0.337 1.00 76.44 94 CYS A C 1
ATOM 721 O O . CYS A 1 94 ? -11.182 5.651 0.824 1.00 76.44 94 CYS A O 1
ATOM 723 N N . GLY A 1 95 ? -13.217 6.492 0.419 1.00 74.62 95 GLY A N 1
ATOM 724 C CA . GLY A 1 95 ? -13.944 5.391 1.050 1.00 74.62 95 GLY A CA 1
ATOM 725 C C . GLY A 1 95 ? -13.986 4.099 0.226 1.00 74.62 95 GLY A C 1
ATOM 726 O O . GLY A 1 95 ? -14.080 3.019 0.811 1.00 74.62 95 GLY A O 1
AT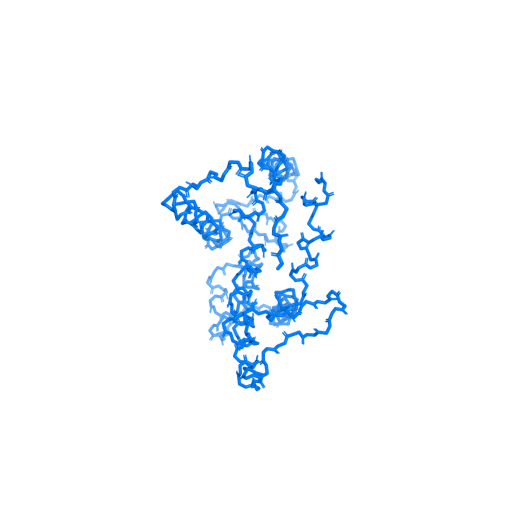OM 727 N N . TRP A 1 96 ? -13.939 4.191 -1.106 1.00 76.00 96 TRP A N 1
ATOM 728 C CA . TRP A 1 96 ? -14.218 3.068 -2.011 1.00 76.00 96 TRP A CA 1
ATOM 729 C C . TRP A 1 96 ? -12.983 2.531 -2.734 1.00 76.00 96 TRP A C 1
ATOM 731 O O . TRP A 1 96 ? -12.848 1.318 -2.854 1.00 76.00 96 TRP A O 1
ATOM 741 N N . ALA A 1 97 ? -12.089 3.404 -3.193 1.00 78.88 97 ALA A N 1
ATOM 742 C CA . ALA A 1 97 ? -10.946 3.029 -4.020 1.00 78.88 97 ALA A CA 1
ATOM 743 C C . ALA A 1 97 ? -9.605 3.092 -3.277 1.00 78.88 97 ALA A C 1
ATOM 745 O O . ALA A 1 97 ? -8.653 2.437 -3.682 1.00 78.88 97 ALA A O 1
ATOM 746 N N . CYS A 1 98 ? -9.493 3.857 -2.187 1.00 82.19 98 CYS A N 1
ATOM 747 C CA . CYS A 1 98 ? -8.200 4.037 -1.528 1.00 82.19 98 CYS A CA 1
ATOM 748 C C . CYS A 1 98 ? -7.710 2.734 -0.849 1.00 82.19 98 CYS A C 1
ATOM 750 O O . CYS A 1 98 ? -8.359 2.249 0.094 1.00 82.19 98 CYS A O 1
ATOM 752 N N . PRO A 1 99 ? -6.542 2.189 -1.249 1.00 81.81 99 PRO A N 1
ATOM 753 C CA . PRO A 1 99 ? -5.982 0.993 -0.620 1.00 81.81 99 PRO A CA 1
ATOM 754 C C . PRO A 1 99 ? -5.579 1.261 0.839 1.00 81.81 99 PRO A C 1
ATOM 756 O O . PRO A 1 99 ? -5.838 0.431 1.711 1.00 81.81 99 PRO A O 1
ATOM 759 N N . GLN A 1 100 ? -5.068 2.464 1.133 1.00 81.88 100 GLN A N 1
ATOM 760 C CA . GLN A 1 100 ? -4.661 2.878 2.481 1.00 81.88 100 GLN A CA 1
ATOM 761 C C . GLN A 1 100 ? -5.836 2.926 3.467 1.00 81.88 100 GLN A C 1
ATOM 763 O O . GLN A 1 100 ? -5.741 2.461 4.607 1.00 81.88 100 GLN A O 1
ATOM 768 N N . ASN A 1 101 ? -6.984 3.447 3.028 1.00 84.62 101 ASN A N 1
ATOM 769 C CA . ASN A 1 101 ? -8.187 3.467 3.857 1.00 84.62 101 ASN A CA 1
ATOM 770 C C . ASN A 1 101 ? -8.731 2.049 4.100 1.00 84.62 101 ASN A C 1
ATOM 772 O O . ASN A 1 101 ? -9.163 1.731 5.208 1.00 84.62 101 ASN A O 1
ATOM 776 N N . THR A 1 102 ? -8.659 1.175 3.094 1.00 84.44 102 THR A N 1
ATOM 777 C CA . THR A 1 102 ? -9.080 -0.228 3.220 1.00 84.44 102 THR A CA 1
ATOM 778 C C . THR A 1 102 ? -8.225 -0.978 4.246 1.00 84.44 102 THR A C 1
ATOM 780 O O . THR A 1 102 ? -8.763 -1.682 5.108 1.00 84.44 102 THR A O 1
ATOM 783 N N . LEU A 1 103 ? -6.906 -0.767 4.217 1.00 84.00 103 LEU A N 1
ATOM 784 C CA . LEU A 1 103 ? -5.973 -1.290 5.216 1.00 84.00 103 LEU A CA 1
ATOM 785 C C . LEU A 1 103 ? -6.276 -0.773 6.620 1.00 84.00 103 LEU A C 1
ATOM 787 O O . LEU A 1 103 ? -6.349 -1.549 7.572 1.00 84.00 103 LEU A O 1
ATOM 791 N N . SER A 1 104 ? -6.535 0.527 6.735 1.00 83.50 104 SER A N 1
ATOM 792 C CA . SER A 1 104 ? -6.895 1.170 7.998 1.00 83.50 104 SER A CA 1
ATOM 793 C C . SER A 1 104 ? -8.197 0.604 8.580 1.00 83.50 104 SER A C 1
ATOM 795 O O . SER A 1 104 ? -8.283 0.335 9.778 1.00 83.50 104 SER A O 1
ATOM 797 N N . GLU A 1 105 ? -9.217 0.371 7.745 1.00 84.31 105 GLU A N 1
ATOM 798 C CA . GLU A 1 105 ? -10.492 -0.243 8.144 1.00 84.31 105 GLU A CA 1
ATOM 799 C C . GLU A 1 105 ? -10.315 -1.711 8.570 1.00 84.31 105 GLU A C 1
ATOM 801 O O . GLU A 1 105 ? -10.969 -2.173 9.511 1.00 84.31 105 GLU A O 1
ATOM 806 N N . LEU A 1 106 ? -9.433 -2.464 7.905 1.00 84.31 106 LEU A N 1
ATOM 807 C CA . LEU A 1 106 ? -9.094 -3.832 8.303 1.00 84.31 106 LEU A CA 1
ATOM 808 C C . LEU A 1 106 ? -8.364 -3.853 9.652 1.00 84.31 106 LEU A C 1
ATOM 810 O O . LEU A 1 106 ? -8.762 -4.600 10.547 1.00 84.31 106 LEU A O 1
ATOM 814 N N . ALA A 1 107 ? -7.358 -2.997 9.825 1.00 83.38 107 ALA A N 1
ATOM 815 C CA . ALA A 1 107 ? -6.596 -2.896 11.061 1.00 83.38 107 ALA A CA 1
ATOM 816 C C . ALA A 1 107 ? -7.491 -2.475 12.240 1.00 83.38 107 ALA A C 1
ATOM 818 O O . ALA A 1 107 ? -7.463 -3.123 13.283 1.00 83.38 107 ALA A O 1
ATOM 819 N N . ASN A 1 108 ? -8.388 -1.498 12.051 1.00 83.56 108 ASN A N 1
ATOM 820 C CA . ASN A 1 108 ? -9.389 -1.118 13.057 1.00 83.56 108 ASN A CA 1
ATOM 821 C C . ASN A 1 108 ? -10.303 -2.284 13.450 1.00 83.56 108 ASN A C 1
ATOM 823 O O . ASN A 1 108 ? -10.558 -2.492 14.634 1.00 83.56 108 ASN A O 1
ATOM 827 N N . ARG A 1 109 ? -10.786 -3.079 12.483 1.00 84.19 109 ARG A N 1
ATOM 828 C CA . ARG A 1 109 ? -11.625 -4.255 12.776 1.00 84.19 109 ARG A CA 1
ATOM 829 C C . ARG A 1 109 ? -10.899 -5.258 13.671 1.00 84.19 109 ARG A C 1
ATOM 831 O O . ARG A 1 109 ? -11.502 -5.763 14.619 1.00 84.19 109 ARG A O 1
ATOM 838 N N . TRP A 1 110 ? -9.620 -5.516 13.404 1.00 81.75 110 TRP A N 1
ATOM 839 C CA . TRP A 1 110 ? -8.796 -6.387 14.243 1.00 81.75 110 TRP A CA 1
ATOM 840 C C . TRP A 1 110 ? -8.520 -5.780 15.619 1.00 81.75 110 TRP A C 1
ATOM 842 O O . TRP A 1 110 ? -8.713 -6.467 16.625 1.00 81.75 110 TRP A O 1
ATOM 852 N N . THR A 1 111 ? -8.190 -4.487 15.689 1.00 80.50 111 THR A N 1
ATOM 853 C CA . THR A 1 111 ? -8.023 -3.762 16.956 1.00 80.50 111 THR A CA 1
ATOM 854 C C . THR A 1 111 ? -9.299 -3.822 17.801 1.00 80.50 111 THR A C 1
ATOM 856 O O . THR A 1 111 ? -9.240 -4.186 18.971 1.00 80.50 111 THR A O 1
ATOM 859 N N . TYR A 1 112 ? -10.482 -3.580 17.231 1.00 80.62 112 TYR A N 1
ATOM 860 C CA . TYR A 1 112 ? -11.737 -3.637 17.987 1.00 80.62 112 TYR A CA 1
ATOM 861 C C . TYR A 1 112 ? -12.105 -5.051 18.446 1.00 80.62 112 TYR A C 1
ATOM 863 O O . TYR A 1 112 ? -12.643 -5.231 19.545 1.00 80.62 112 TYR A O 1
ATOM 871 N N . LYS A 1 113 ? -11.798 -6.068 17.632 1.00 80.56 113 LYS A N 1
ATOM 872 C CA . LYS A 1 113 ? -12.042 -7.475 17.974 1.00 80.56 113 LYS A CA 1
ATOM 873 C C . LYS A 1 113 ? -11.174 -7.918 19.158 1.00 80.56 113 LYS A C 1
ATOM 875 O O . LYS A 1 113 ? -11.699 -8.528 20.097 1.00 80.56 113 LYS A O 1
ATOM 880 N N . LEU A 1 114 ? -9.888 -7.564 19.138 1.00 76.19 114 LEU A N 1
ATOM 881 C CA . LEU A 1 114 ? -8.880 -8.026 20.100 1.00 76.19 114 LEU A CA 1
ATOM 882 C C . LEU A 1 114 ? -8.755 -7.138 21.345 1.00 76.19 114 LEU A C 1
ATOM 884 O O . LEU A 1 114 ? -8.584 -7.659 22.442 1.00 76.19 114 LEU A O 1
ATOM 888 N N . LEU A 1 115 ? -8.905 -5.823 21.199 1.00 73.81 115 LEU A N 1
ATOM 889 C CA . LEU A 1 115 ? -8.610 -4.818 22.229 1.00 73.81 115 LEU A CA 1
ATOM 890 C C . LEU A 1 115 ? -9.874 -4.117 22.777 1.00 73.81 115 LEU A C 1
ATOM 892 O O . LEU A 1 115 ? -9.849 -3.513 23.850 1.00 73.81 115 LEU A O 1
ATOM 896 N N . GLY A 1 116 ? -11.015 -4.264 22.091 1.00 70.69 116 GLY A N 1
ATOM 897 C CA . GLY A 1 116 ? -12.332 -3.780 22.524 1.00 70.69 116 GLY A CA 1
ATOM 898 C C . GLY A 1 116 ? -12.925 -2.697 21.616 1.00 70.69 116 GLY A C 1
ATOM 899 O O . GLY A 1 116 ? -12.219 -1.996 20.906 1.00 70.69 116 GLY A O 1
ATOM 900 N N . ARG A 1 117 ? -14.255 -2.530 21.647 1.00 62.50 117 ARG A N 1
ATOM 901 C CA . ARG A 1 117 ? -15.022 -1.691 20.696 1.00 62.50 117 ARG A CA 1
ATOM 902 C C . ARG A 1 117 ? -14.687 -0.190 20.721 1.00 62.50 117 ARG A C 1
ATOM 904 O O . ARG A 1 117 ? -15.032 0.514 19.782 1.00 62.50 117 ARG A O 1
ATOM 911 N N . ARG A 1 118 ? -14.047 0.296 21.788 1.00 61.22 118 ARG A N 1
ATOM 912 C CA . ARG A 1 118 ? -13.589 1.691 21.943 1.00 61.22 118 ARG A CA 1
ATOM 913 C C . ARG A 1 118 ? -12.063 1.808 21.935 1.00 61.22 118 ARG A C 1
ATOM 915 O O . ARG A 1 118 ? -11.537 2.795 22.437 1.00 61.22 118 ARG A O 1
ATOM 922 N N . ALA A 1 119 ? -11.369 0.774 21.461 1.00 63.53 119 ALA A N 1
ATOM 923 C CA . ALA A 1 119 ? -9.926 0.765 21.524 1.00 63.53 119 ALA A CA 1
ATOM 924 C C . ALA A 1 119 ? -9.310 1.671 20.461 1.00 63.53 119 ALA A C 1
ATOM 926 O O . ALA A 1 119 ? -9.608 1.511 19.280 1.00 63.53 119 ALA A O 1
ATOM 927 N N . ASP A 1 120 ? -8.454 2.596 20.883 1.00 68.19 120 ASP A N 1
ATOM 928 C CA . ASP A 1 120 ? -7.738 3.503 19.989 1.00 68.19 120 ASP A CA 1
ATOM 929 C C . ASP A 1 120 ? -6.242 3.458 20.316 1.00 68.19 120 ASP A C 1
ATOM 931 O O . ASP A 1 120 ? -5.848 3.582 21.478 1.00 68.19 120 ASP A O 1
ATOM 935 N N . VAL A 1 121 ? -5.438 3.218 19.280 1.00 64.75 121 VAL A N 1
ATOM 936 C CA . VAL A 1 121 ? -3.970 3.086 19.324 1.00 64.75 121 VAL A CA 1
ATOM 937 C C . VAL A 1 121 ? -3.318 4.208 18.489 1.00 64.75 121 VAL A C 1
ATOM 939 O O . VAL A 1 121 ? -2.155 4.130 18.110 1.00 64.75 121 VAL A O 1
ATOM 942 N N . SER A 1 122 ? -4.068 5.263 18.155 1.00 63.50 122 SER A N 1
ATOM 943 C CA . SER A 1 122 ? -3.571 6.366 17.332 1.00 63.50 122 SER A CA 1
ATOM 944 C C . SER A 1 122 ? -2.565 7.263 18.066 1.00 63.50 122 SER A C 1
ATOM 946 O O . SER A 1 122 ? -2.639 7.478 19.274 1.00 63.50 122 SER A O 1
ATOM 948 N N . LEU A 1 123 ? -1.640 7.853 17.301 1.00 59.72 123 LEU A N 1
ATOM 949 C CA . LEU A 1 123 ? -0.642 8.832 17.766 1.00 59.72 123 LEU A CA 1
ATOM 950 C C . LEU A 1 123 ? -1.237 10.221 18.093 1.00 59.72 123 LEU A C 1
ATOM 952 O O . LEU A 1 123 ? -0.497 11.181 18.278 1.00 59.72 123 LEU A O 1
ATOM 956 N N . ALA A 1 124 ? -2.564 10.364 18.151 1.00 56.25 124 ALA A N 1
ATOM 957 C CA . ALA A 1 124 ? -3.254 11.656 18.225 1.00 56.25 124 ALA A CA 1
ATOM 958 C C . ALA A 1 124 ? -3.264 12.307 19.629 1.00 56.25 124 ALA A C 1
ATOM 960 O O . ALA A 1 124 ? -4.116 13.144 19.913 1.00 56.25 124 ALA A O 1
ATOM 961 N N . GLY A 1 125 ? -2.331 11.937 20.512 1.00 51.00 125 GLY A N 1
ATOM 962 C CA . GLY A 1 125 ? -2.158 12.552 21.835 1.00 51.00 125 GLY A CA 1
ATOM 963 C C . GLY A 1 125 ? -3.130 12.085 22.927 1.00 51.00 125 GLY A C 1
ATOM 964 O O . GLY A 1 125 ? -2.955 12.457 24.086 1.00 51.00 125 GLY A O 1
ATOM 965 N N . GLU A 1 126 ? -4.120 11.241 22.618 1.00 59.75 126 GLU A N 1
ATOM 966 C CA . GLU A 1 126 ? -4.949 10.594 23.642 1.00 59.75 126 GLU A CA 1
ATOM 967 C C . GLU A 1 126 ? -4.272 9.330 24.202 1.00 59.75 126 GLU A C 1
ATOM 969 O O . GLU A 1 126 ? -3.642 8.563 23.474 1.00 59.75 126 GLU A O 1
ATOM 974 N N . LYS A 1 127 ? -4.425 9.074 25.513 1.00 57.03 127 LYS A N 1
ATOM 975 C CA . LYS A 1 127 ? -3.961 7.821 26.140 1.00 57.03 127 LYS A CA 1
ATOM 976 C C . LYS A 1 127 ? -4.618 6.631 25.436 1.00 57.03 127 LYS A C 1
ATOM 978 O O . LYS A 1 127 ? -5.840 6.638 25.290 1.00 57.03 127 LYS A O 1
ATOM 983 N N . MET A 1 128 ? -3.835 5.609 25.069 1.00 63.59 128 MET A N 1
ATOM 984 C CA . MET A 1 128 ? -4.354 4.391 24.434 1.00 63.59 128 MET A CA 1
ATOM 985 C C . MET A 1 128 ? -5.506 3.814 25.263 1.00 63.59 128 MET A C 1
ATOM 987 O O . MET A 1 128 ? -5.315 3.334 26.384 1.00 63.59 128 MET A O 1
ATOM 991 N N . LYS A 1 129 ? -6.724 3.891 24.726 1.00 63.12 129 LYS A N 1
ATOM 992 C CA . LYS A 1 129 ? -7.920 3.368 25.390 1.00 63.12 129 LYS A CA 1
ATOM 993 C C . LYS A 1 129 ? -7.990 1.886 25.055 1.00 63.12 129 LYS A C 1
ATOM 995 O O . LYS A 1 129 ? -8.068 1.526 23.891 1.00 63.12 129 LYS A O 1
ATOM 1000 N N . VAL A 1 130 ? -7.957 1.015 26.058 1.00 67.31 130 VAL A N 1
ATOM 1001 C CA . VAL A 1 130 ? -8.114 -0.439 25.893 1.00 67.31 130 VAL A CA 1
ATOM 1002 C C . VAL A 1 130 ? -9.144 -0.931 26.899 1.00 67.31 130 VAL A C 1
ATOM 1004 O O . VAL A 1 130 ? -9.178 -0.467 28.038 1.00 67.31 130 VAL A O 1
ATOM 1007 N N . ALA A 1 131 ? -10.010 -1.865 26.498 1.00 68.50 131 ALA A N 1
ATOM 1008 C CA . ALA A 1 131 ? -10.952 -2.465 27.435 1.00 68.50 131 ALA A CA 1
ATOM 1009 C C . ALA A 1 131 ? -10.187 -3.300 28.476 1.00 68.50 131 ALA A C 1
ATOM 1011 O O . ALA A 1 131 ? -9.490 -4.247 28.111 1.00 68.50 131 ALA A O 1
ATOM 1012 N N . ALA A 1 132 ? -10.356 -2.989 29.767 1.00 60.31 132 ALA A N 1
ATOM 1013 C CA . ALA A 1 132 ? -9.617 -3.620 30.867 1.00 60.31 132 ALA A CA 1
ATOM 1014 C C . ALA A 1 132 ? -9.671 -5.164 30.840 1.00 60.31 132 ALA A C 1
ATOM 1016 O O . ALA A 1 132 ? -8.660 -5.819 31.063 1.00 60.31 132 ALA A O 1
ATOM 1017 N N . GLY A 1 133 ? -10.810 -5.757 30.455 1.00 60.47 133 GLY A N 1
ATOM 1018 C CA . GLY A 1 133 ? -10.965 -7.217 30.355 1.00 60.47 133 GLY A CA 1
ATOM 1019 C C . GLY A 1 133 ? -10.255 -7.883 29.164 1.00 60.47 133 GLY A C 1
ATOM 1020 O O . GLY A 1 133 ? -10.097 -9.102 29.148 1.00 60.47 133 GLY A O 1
ATOM 1021 N N . LYS A 1 134 ? -9.820 -7.107 28.163 1.00 62.78 134 LYS A N 1
ATOM 1022 C CA . LYS A 1 134 ? -9.134 -7.599 26.954 1.00 62.78 134 LYS A CA 1
ATOM 1023 C C . LYS A 1 134 ? -7.671 -7.164 26.862 1.00 62.78 134 LYS A C 1
ATOM 1025 O O . LYS A 1 134 ? -7.003 -7.546 25.900 1.00 62.78 134 LYS A O 1
ATOM 1030 N N . ASN A 1 135 ? -7.163 -6.433 27.857 1.00 70.19 135 ASN A N 1
ATOM 1031 C CA . ASN A 1 135 ? -5.775 -5.978 27.921 1.00 70.19 135 ASN A CA 1
ATOM 1032 C C . ASN A 1 135 ? -4.816 -7.114 28.325 1.00 70.19 135 ASN A C 1
ATOM 1034 O O . ASN A 1 135 ? -4.158 -7.065 29.359 1.00 70.19 135 ASN A O 1
ATOM 1038 N N . ARG A 1 136 ? -4.792 -8.190 27.535 1.00 77.75 136 ARG A N 1
ATOM 1039 C CA . ARG A 1 136 ? -3.880 -9.322 27.715 1.00 77.75 136 ARG A CA 1
ATOM 1040 C C . ARG A 1 136 ? -2.718 -9.183 26.742 1.00 77.75 136 ARG A C 1
ATOM 1042 O O . ARG A 1 136 ? -2.947 -8.885 25.569 1.00 77.75 136 ARG A O 1
ATOM 1049 N N . LEU A 1 137 ? -1.504 -9.493 27.198 1.00 78.12 137 LEU A N 1
ATOM 1050 C CA . LEU A 1 137 ? -0.307 -9.522 26.346 1.00 78.12 137 LEU A CA 1
ATOM 1051 C C . LEU A 1 137 ? -0.513 -10.400 25.102 1.00 78.12 137 LEU A C 1
ATOM 1053 O O . LEU A 1 137 ? -0.121 -10.008 24.012 1.00 78.12 137 LEU A O 1
ATOM 1057 N N . GLY A 1 138 ? -1.225 -11.526 25.228 1.00 82.38 138 GLY A N 1
ATOM 1058 C CA . GLY A 1 138 ? -1.552 -12.392 24.088 1.00 82.38 138 GLY A CA 1
ATOM 1059 C C . GLY A 1 138 ? -2.395 -11.711 23.000 1.00 82.38 138 GLY A C 1
ATOM 1060 O O . GLY A 1 138 ? -2.149 -11.926 21.818 1.00 82.38 138 GLY A O 1
ATOM 1061 N N . ASN A 1 139 ? -3.340 -10.837 23.367 1.00 81.19 139 ASN A N 1
ATOM 1062 C CA . ASN A 1 139 ? -4.152 -10.101 22.388 1.00 81.19 139 ASN A CA 1
ATOM 1063 C C . ASN A 1 139 ? -3.332 -9.014 21.684 1.00 81.19 139 ASN A C 1
ATOM 1065 O O . ASN A 1 139 ? -3.543 -8.763 20.499 1.00 81.19 139 ASN A O 1
ATOM 1069 N N . TRP A 1 140 ? -2.393 -8.397 22.403 1.00 78.56 140 TRP A N 1
ATOM 1070 C CA . TRP A 1 140 ? -1.435 -7.445 21.844 1.00 78.56 140 TRP A CA 1
ATOM 1071 C C . TRP A 1 140 ? -0.441 -8.116 20.896 1.00 78.56 140 TRP A C 1
ATOM 1073 O O . TRP A 1 140 ? -0.240 -7.619 19.792 1.00 78.56 140 TRP A O 1
ATOM 1083 N N . LEU A 1 141 ? 0.120 -9.266 21.280 1.00 85.12 141 LEU A N 1
ATOM 1084 C CA . LEU A 1 141 ? 1.005 -10.058 20.422 1.00 85.12 141 LEU A CA 1
ATOM 1085 C C . LEU A 1 141 ? 0.281 -10.529 19.161 1.00 85.12 141 LEU A C 1
ATOM 1087 O O . LEU A 1 141 ? 0.816 -10.392 18.067 1.00 85.12 141 LEU A O 1
ATOM 1091 N N . LEU A 1 142 ? -0.956 -11.016 19.291 1.00 86.25 142 LEU A N 1
ATOM 1092 C CA . LEU A 1 142 ? -1.758 -11.431 18.142 1.00 86.25 142 LEU A CA 1
ATOM 1093 C C . LEU A 1 142 ? -2.089 -10.251 17.217 1.00 86.25 142 LEU A C 1
ATOM 1095 O O . LEU A 1 142 ? -2.012 -10.390 16.000 1.00 86.25 142 LEU A O 1
ATOM 1099 N N . LEU A 1 143 ? -2.426 -9.083 17.776 1.00 86.06 143 LEU A N 1
ATOM 1100 C CA . LEU A 1 143 ? -2.657 -7.870 16.989 1.00 86.06 143 LEU A CA 1
ATOM 1101 C C . LEU A 1 143 ? -1.383 -7.445 16.247 1.00 86.06 143 LEU A C 1
ATOM 1103 O O . LEU A 1 143 ? -1.441 -7.182 15.048 1.00 86.06 143 LEU A O 1
ATOM 1107 N N . GLY A 1 144 ? -0.246 -7.421 16.946 1.00 85.50 144 GLY A N 1
ATOM 1108 C CA . GLY A 1 144 ? 1.058 -7.116 16.364 1.00 85.50 144 GLY A CA 1
ATOM 1109 C C . GLY A 1 144 ? 1.423 -8.088 15.246 1.00 85.50 144 GLY A C 1
ATOM 1110 O O . GLY A 1 144 ? 1.819 -7.649 14.174 1.00 85.50 144 GLY A O 1
ATOM 1111 N N . LEU A 1 145 ? 1.197 -9.388 15.444 1.00 89.06 145 LEU A N 1
ATOM 1112 C CA . LEU A 1 145 ? 1.471 -10.424 14.449 1.00 89.06 145 LEU A CA 1
ATOM 1113 C C . LEU A 1 145 ? 0.587 -10.292 13.203 1.00 89.06 145 LEU A C 1
ATOM 1115 O O . LEU A 1 145 ? 1.083 -10.435 12.091 1.00 89.06 145 LEU A O 1
ATOM 1119 N N . ILE A 1 146 ? -0.701 -9.968 13.358 1.00 88.38 146 ILE A N 1
ATOM 1120 C CA . ILE A 1 146 ? -1.602 -9.736 12.217 1.00 88.38 146 ILE A CA 1
ATOM 1121 C C . ILE A 1 146 ? -1.175 -8.494 11.426 1.00 88.38 146 ILE A C 1
ATOM 1123 O O . ILE A 1 146 ? -1.156 -8.528 10.196 1.00 88.38 146 ILE A O 1
ATOM 1127 N N . ILE A 1 147 ? -0.829 -7.401 12.114 1.00 88.06 147 ILE A N 1
ATOM 1128 C CA . ILE A 1 147 ? -0.366 -6.171 11.456 1.00 88.06 147 ILE A CA 1
ATOM 1129 C C . ILE A 1 147 ? 0.988 -6.404 10.779 1.00 88.06 147 ILE A C 1
ATOM 1131 O O . ILE A 1 147 ? 1.183 -5.953 9.655 1.00 88.06 147 ILE A O 1
ATOM 1135 N N . LEU A 1 148 ? 1.892 -7.152 11.414 1.00 89.19 148 LEU A N 1
ATOM 1136 C CA . LEU A 1 148 ? 3.180 -7.533 10.840 1.00 89.19 148 LEU A CA 1
ATOM 1137 C C . LEU A 1 148 ? 3.003 -8.394 9.587 1.00 89.19 148 LEU A C 1
ATOM 1139 O O . LEU A 1 148 ? 3.601 -8.092 8.562 1.00 89.19 148 LEU A O 1
ATOM 1143 N N . ALA A 1 149 ? 2.138 -9.408 9.632 1.00 88.38 149 ALA A N 1
ATOM 1144 C CA . ALA A 1 149 ? 1.839 -10.244 8.472 1.00 88.38 149 ALA A CA 1
ATOM 1145 C C . ALA A 1 149 ? 1.250 -9.423 7.312 1.00 88.38 149 ALA A C 1
ATOM 1147 O O . ALA A 1 149 ? 1.636 -9.615 6.160 1.00 88.38 149 ALA A O 1
ATOM 1148 N N . ALA A 1 150 ? 0.360 -8.469 7.610 1.00 87.56 150 ALA A N 1
ATOM 1149 C CA . ALA A 1 150 ? -0.136 -7.534 6.606 1.00 87.56 150 ALA A CA 1
ATOM 1150 C C . ALA A 1 150 ? 1.006 -6.671 6.042 1.00 87.56 150 ALA A C 1
ATOM 1152 O O . ALA A 1 150 ? 1.171 -6.609 4.830 1.00 87.56 150 ALA A O 1
ATOM 1153 N N . ALA A 1 151 ? 1.839 -6.065 6.889 1.00 88.94 151 ALA A N 1
ATOM 1154 C CA . ALA A 1 151 ? 2.967 -5.242 6.451 1.00 88.94 151 ALA A CA 1
ATOM 1155 C C . ALA A 1 151 ? 3.958 -6.017 5.566 1.00 88.94 151 ALA A C 1
ATOM 1157 O O . ALA A 1 151 ? 4.402 -5.490 4.550 1.00 88.94 151 ALA A O 1
ATOM 1158 N N . MET A 1 152 ? 4.247 -7.281 5.894 1.00 87.94 152 MET A N 1
ATOM 1159 C CA . MET A 1 152 ? 5.061 -8.167 5.055 1.00 87.94 152 MET A CA 1
ATOM 1160 C C . MET A 1 152 ? 4.432 -8.370 3.674 1.00 87.94 152 MET A C 1
ATOM 1162 O O . MET A 1 152 ? 5.102 -8.182 2.664 1.00 87.94 152 MET A O 1
ATOM 1166 N N . LEU A 1 153 ? 3.131 -8.668 3.613 1.00 87.06 153 LEU A N 1
ATOM 1167 C CA . LEU A 1 153 ? 2.432 -8.853 2.341 1.00 87.06 153 LEU A CA 1
ATOM 1168 C C . LEU A 1 153 ? 2.433 -7.577 1.482 1.00 87.06 153 LEU A C 1
ATOM 1170 O O . LEU A 1 153 ? 2.683 -7.646 0.283 1.00 87.06 153 LEU A O 1
ATOM 1174 N N . PHE A 1 154 ? 2.182 -6.411 2.083 1.00 85.81 154 PHE A N 1
ATOM 1175 C CA . PHE A 1 154 ? 2.176 -5.136 1.358 1.00 85.81 154 PHE A CA 1
ATOM 1176 C C . PHE A 1 154 ? 3.581 -4.688 0.935 1.00 85.81 154 PHE A C 1
ATOM 1178 O O . PHE A 1 154 ? 3.730 -4.100 -0.134 1.00 85.81 154 PHE A O 1
ATOM 1185 N N . SER A 1 155 ? 4.616 -5.036 1.704 1.00 86.38 155 SER A N 1
ATOM 1186 C CA . SER A 1 155 ? 6.021 -4.787 1.355 1.00 86.38 155 SER A CA 1
ATOM 1187 C C . SER A 1 155 ? 6.488 -5.573 0.118 1.00 86.38 155 SER A C 1
ATOM 1189 O O . SER A 1 155 ? 7.412 -5.152 -0.577 1.00 86.38 155 SER A O 1
ATOM 1191 N N . LEU A 1 156 ? 5.825 -6.685 -0.225 1.00 85.19 156 LEU A N 1
ATOM 1192 C CA . LEU A 1 156 ? 6.113 -7.427 -1.460 1.00 85.19 156 LEU A CA 1
ATOM 1193 C C . LEU A 1 156 ? 5.650 -6.686 -2.724 1.00 85.19 156 LEU A C 1
ATOM 1195 O O . LEU A 1 156 ? 6.190 -6.938 -3.797 1.00 85.19 156 LEU A O 1
ATOM 1199 N N . ILE A 1 157 ? 4.684 -5.764 -2.625 1.00 85.06 157 ILE A N 1
ATOM 1200 C CA . ILE A 1 157 ? 4.138 -5.051 -3.792 1.00 85.06 157 ILE A CA 1
ATOM 1201 C C . ILE A 1 157 ? 5.206 -4.166 -4.458 1.00 85.06 157 ILE A C 1
ATOM 1203 O O . ILE A 1 157 ? 5.415 -4.327 -5.661 1.00 85.06 157 ILE A O 1
ATOM 1207 N N . PRO A 1 158 ? 5.935 -3.287 -3.734 1.00 82.31 158 PRO A N 1
ATOM 1208 C CA . PRO A 1 158 ? 7.073 -2.576 -4.314 1.00 82.31 158 PRO A CA 1
ATOM 1209 C C . PRO A 1 158 ? 8.130 -3.517 -4.894 1.00 82.31 158 PRO A C 1
ATOM 1211 O O . PRO A 1 158 ? 8.697 -3.219 -5.937 1.00 82.31 158 PRO A O 1
ATOM 1214 N N . LEU A 1 159 ? 8.382 -4.663 -4.254 1.00 82.81 159 LEU A N 1
ATOM 1215 C CA . LEU A 1 159 ? 9.404 -5.604 -4.709 1.00 82.81 159 LEU A CA 1
ATOM 1216 C C . LEU A 1 159 ? 9.056 -6.233 -6.066 1.00 82.81 159 LEU A C 1
ATOM 1218 O O . LEU A 1 159 ? 9.915 -6.297 -6.944 1.00 82.81 159 LEU A O 1
ATOM 1222 N N . LEU A 1 160 ? 7.789 -6.617 -6.258 1.00 81.88 160 L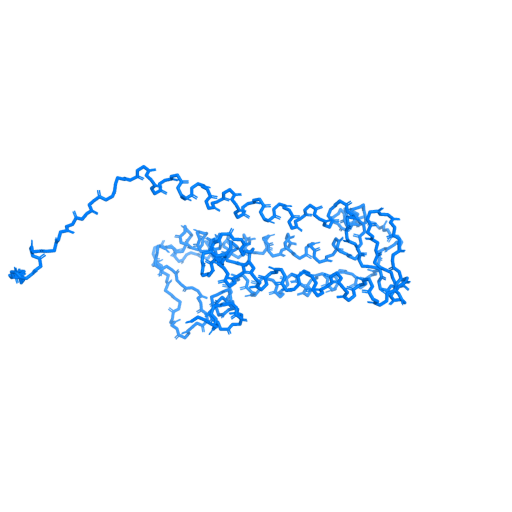EU A N 1
ATOM 1223 C CA . LEU A 1 160 ? 7.258 -7.136 -7.527 1.00 81.88 160 LEU A CA 1
ATOM 1224 C C . LEU A 1 160 ? 7.335 -6.118 -8.674 1.00 81.88 160 LEU A C 1
ATOM 1226 O O . LEU A 1 160 ? 7.237 -6.487 -9.840 1.00 81.88 160 LEU A O 1
ATOM 1230 N N . TYR A 1 161 ? 7.503 -4.834 -8.358 1.00 81.38 161 TYR A N 1
ATOM 1231 C CA . TYR A 1 161 ? 7.674 -3.796 -9.365 1.00 81.38 161 TYR A CA 1
ATOM 1232 C C . TYR A 1 161 ? 9.101 -3.724 -9.927 1.00 81.38 161 TYR A C 1
ATOM 1234 O O . TYR A 1 161 ? 9.289 -3.283 -11.060 1.00 81.38 161 TYR A O 1
ATOM 1242 N N . PHE A 1 162 ? 10.092 -4.180 -9.154 1.00 80.31 162 PHE A N 1
ATOM 1243 C CA . PHE A 1 162 ? 11.504 -4.208 -9.546 1.00 80.31 162 PHE A CA 1
ATOM 1244 C C . PHE A 1 162 ? 11.956 -5.592 -10.027 1.00 80.31 162 PHE A C 1
ATOM 1246 O O . PHE A 1 162 ? 12.738 -5.691 -10.970 1.00 80.31 162 PHE A O 1
ATOM 1253 N N . TYR A 1 163 ? 11.464 -6.664 -9.401 1.00 78.00 163 TYR A N 1
ATOM 1254 C CA . TYR A 1 163 ? 11.876 -8.041 -9.682 1.00 78.00 163 TYR A CA 1
ATOM 1255 C C . TYR A 1 163 ? 10.710 -8.877 -10.212 1.00 78.00 163 TYR A C 1
ATOM 1257 O O . TYR A 1 163 ? 9.571 -8.684 -9.787 1.00 78.00 163 TYR A O 1
ATOM 1265 N N . PRO A 1 164 ? 10.974 -9.821 -11.132 1.00 76.94 164 PRO A N 1
ATOM 1266 C CA . PRO A 1 164 ? 9.933 -10.679 -11.676 1.00 76.94 164 PRO A CA 1
ATOM 1267 C C . PRO A 1 164 ? 9.430 -11.681 -10.610 1.00 76.94 164 PRO A C 1
ATOM 1269 O O . PRO A 1 164 ? 10.134 -11.960 -9.630 1.00 76.94 164 PRO A O 1
ATOM 1272 N N . PRO A 1 165 ? 8.194 -12.198 -10.748 1.00 78.00 165 PRO A N 1
ATOM 1273 C CA . PRO A 1 165 ? 7.520 -12.955 -9.690 1.00 78.00 165 PRO A CA 1
ATOM 1274 C C . PRO A 1 165 ? 8.213 -14.278 -9.336 1.00 78.00 165 PRO A C 1
ATOM 1276 O O . PRO A 1 165 ? 8.119 -14.727 -8.197 1.00 78.00 165 PRO A O 1
ATOM 1279 N N . ASP A 1 166 ? 8.938 -14.879 -10.278 1.00 78.00 166 ASP A N 1
ATOM 1280 C CA . ASP A 1 166 ? 9.791 -16.054 -10.077 1.00 78.00 166 ASP A CA 1
ATOM 1281 C C . ASP A 1 166 ? 10.923 -15.776 -9.076 1.00 78.00 166 ASP A C 1
ATOM 1283 O O . ASP A 1 166 ? 11.118 -16.551 -8.139 1.00 78.00 166 ASP A O 1
ATOM 1287 N N . VAL A 1 167 ? 11.591 -14.625 -9.203 1.00 77.62 167 VAL A N 1
ATOM 1288 C CA . VAL A 1 167 ? 12.659 -14.197 -8.282 1.00 77.62 167 VAL A CA 1
ATOM 1289 C C . VAL A 1 167 ? 12.088 -13.799 -6.916 1.00 77.62 167 VAL A C 1
ATOM 1291 O O . VAL A 1 167 ? 12.683 -14.059 -5.872 1.00 77.62 167 VAL A O 1
ATOM 1294 N N . VAL A 1 168 ? 10.894 -13.202 -6.882 1.00 81.56 168 VAL A N 1
ATOM 1295 C CA . VAL A 1 168 ? 10.211 -12.914 -5.608 1.00 81.56 168 VAL A CA 1
ATOM 1296 C C . VAL A 1 168 ? 9.800 -14.211 -4.897 1.00 81.56 168 VAL A C 1
ATOM 1298 O O . VAL A 1 168 ? 9.855 -14.293 -3.669 1.00 81.56 168 VAL A O 1
ATOM 1301 N N . TRP A 1 169 ? 9.437 -15.256 -5.642 1.00 80.00 169 TRP A N 1
ATOM 1302 C CA . TRP A 1 169 ? 9.124 -16.561 -5.065 1.00 80.00 169 TRP A CA 1
ATOM 1303 C C . TRP A 1 169 ? 10.359 -17.262 -4.488 1.00 80.00 169 TRP A C 1
ATOM 1305 O O . TRP A 1 169 ? 10.286 -17.841 -3.397 1.00 80.00 169 TRP A O 1
ATOM 1315 N N . SER A 1 170 ? 11.510 -17.187 -5.164 1.00 79.31 170 SER A N 1
ATOM 1316 C CA . SER A 1 170 ? 12.764 -17.718 -4.616 1.00 79.31 170 SER A CA 1
ATOM 1317 C C . SER A 1 170 ? 13.213 -16.958 -3.365 1.00 79.31 170 SER A C 1
ATOM 1319 O O . SER A 1 170 ? 13.611 -17.596 -2.389 1.00 79.31 170 SER A O 1
ATOM 1321 N N . PHE A 1 171 ? 13.001 -15.638 -3.320 1.00 80.06 171 PHE A N 1
ATOM 1322 C CA . PHE A 1 171 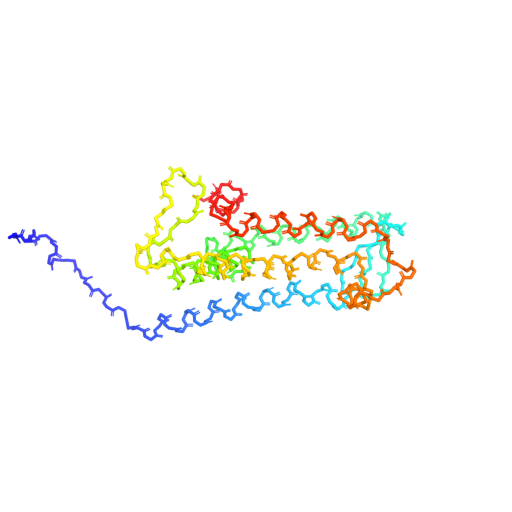? 13.201 -14.819 -2.119 1.00 80.06 171 PHE A CA 1
ATOM 1323 C C . PHE A 1 171 ? 12.338 -15.281 -0.932 1.00 80.06 171 PHE A C 1
ATOM 1325 O O . PHE A 1 171 ? 12.851 -15.475 0.169 1.00 80.06 171 PHE A O 1
ATOM 1332 N N . ILE A 1 172 ? 11.038 -15.524 -1.141 1.00 80.88 172 ILE A N 1
ATOM 1333 C CA . ILE A 1 172 ? 10.130 -15.994 -0.076 1.00 80.88 172 ILE A CA 1
ATOM 1334 C C . ILE A 1 172 ? 10.497 -17.409 0.393 1.00 80.88 172 ILE A C 1
ATOM 1336 O O . ILE A 1 172 ? 10.388 -17.721 1.578 1.00 80.88 172 ILE A O 1
ATOM 1340 N N . THR A 1 173 ? 10.931 -18.272 -0.527 1.00 82.12 173 THR A N 1
ATOM 1341 C CA . THR A 1 173 ? 11.310 -19.661 -0.220 1.00 82.12 173 THR A CA 1
ATOM 1342 C C . THR A 1 173 ? 12.751 -19.810 0.274 1.00 82.12 173 THR A C 1
ATOM 1344 O O . THR A 1 173 ? 13.194 -20.940 0.482 1.00 82.12 173 THR A O 1
ATOM 1347 N N . LEU A 1 174 ? 13.461 -18.693 0.499 1.00 77.31 174 LEU A N 1
ATOM 1348 C CA . LEU A 1 174 ? 14.861 -18.639 0.940 1.00 77.31 174 LEU A CA 1
ATOM 1349 C C . LEU A 1 174 ? 15.790 -19.502 0.070 1.00 77.31 174 LEU A C 1
ATOM 1351 O O . LEU A 1 174 ? 16.763 -20.082 0.557 1.00 77.31 174 LEU A O 1
ATOM 1355 N N . ARG A 1 175 ? 15.480 -19.611 -1.227 1.00 75.31 175 ARG A N 1
ATOM 1356 C CA . ARG A 1 175 ? 16.327 -20.327 -2.179 1.00 75.31 175 ARG A CA 1
ATOM 1357 C C . ARG A 1 175 ? 17.463 -19.408 -2.631 1.00 75.31 175 ARG A C 1
ATOM 1359 O O . ARG A 1 175 ? 17.201 -18.248 -2.947 1.00 75.31 175 ARG A O 1
ATOM 1366 N N . PRO A 1 176 ? 18.713 -19.899 -2.672 1.00 66.69 176 PRO A N 1
ATOM 1367 C CA . PRO A 1 176 ? 19.815 -19.122 -3.213 1.00 66.69 176 PRO A CA 1
ATOM 1368 C C . PRO A 1 176 ? 19.618 -18.953 -4.723 1.00 66.69 176 PRO A C 1
ATOM 1370 O O . PRO A 1 176 ? 19.513 -19.939 -5.447 1.00 66.69 176 PRO A O 1
ATOM 1373 N N . ASP A 1 177 ? 19.569 -17.702 -5.174 1.00 69.19 177 ASP A N 1
ATOM 1374 C CA . ASP A 1 177 ? 19.491 -17.312 -6.581 1.00 69.19 177 ASP A CA 1
ATOM 1375 C C . ASP A 1 177 ? 20.553 -16.238 -6.845 1.00 69.19 177 ASP A C 1
ATOM 1377 O O . ASP A 1 177 ? 20.619 -15.241 -6.126 1.00 69.19 177 ASP A O 1
ATOM 1381 N N . GLU A 1 178 ? 21.368 -16.398 -7.890 1.00 66.31 178 GLU A N 1
ATOM 1382 C CA . GLU A 1 178 ? 22.427 -15.429 -8.240 1.00 66.31 178 GLU A CA 1
ATOM 1383 C C . GLU A 1 178 ? 21.867 -14.065 -8.674 1.00 66.31 178 GLU A C 1
ATOM 1385 O O . GLU A 1 178 ? 22.547 -13.043 -8.607 1.00 66.31 178 GLU A O 1
ATOM 1390 N N . ARG A 1 179 ? 20.596 -14.032 -9.088 1.00 66.06 179 ARG A N 1
ATOM 1391 C CA . ARG A 1 179 ? 19.876 -12.813 -9.489 1.00 66.06 179 ARG A CA 1
ATOM 1392 C C . ARG A 1 179 ? 19.426 -11.964 -8.298 1.00 66.06 179 ARG A C 1
ATOM 1394 O O . ARG A 1 179 ? 18.922 -10.858 -8.494 1.00 66.06 179 ARG A O 1
ATOM 1401 N N . LEU A 1 180 ? 19.568 -12.483 -7.079 1.00 69.25 180 LEU A N 1
ATOM 1402 C CA . LEU A 1 180 ? 19.112 -11.852 -5.853 1.00 69.25 180 LEU A CA 1
ATOM 1403 C C . LEU A 1 180 ? 20.277 -11.104 -5.199 1.00 69.25 180 LEU A C 1
ATOM 1405 O O . LEU A 1 180 ? 21.209 -11.702 -4.664 1.00 69.25 180 LEU A O 1
ATOM 1409 N N . ALA A 1 181 ? 20.229 -9.772 -5.219 1.00 71.56 181 ALA A N 1
ATOM 1410 C CA . ALA A 1 181 ? 21.219 -8.975 -4.505 1.00 71.56 181 ALA A CA 1
ATOM 1411 C C . ALA A 1 181 ? 21.157 -9.282 -2.996 1.00 71.56 181 ALA A C 1
ATOM 1413 O O . ALA A 1 181 ? 20.082 -9.273 -2.397 1.00 71.56 181 ALA A O 1
ATOM 1414 N N . SER A 1 182 ? 22.307 -9.494 -2.347 1.00 70.50 182 SER A N 1
ATOM 1415 C CA . SER A 1 182 ? 22.363 -9.765 -0.897 1.00 70.50 182 SER A CA 1
ATOM 1416 C C . SER A 1 182 ? 21.718 -8.636 -0.064 1.00 70.50 182 SER A C 1
ATOM 1418 O O . SER A 1 182 ? 21.057 -8.882 0.946 1.00 70.50 182 SER A O 1
ATOM 1420 N N . SER A 1 183 ? 21.792 -7.392 -0.557 1.00 77.50 183 SER A N 1
ATOM 1421 C CA . SER A 1 183 ? 21.159 -6.206 0.038 1.00 77.50 183 SER A CA 1
ATOM 1422 C C . SER A 1 183 ? 19.626 -6.184 -0.049 1.00 77.50 183 SER A C 1
ATOM 1424 O O . SER A 1 183 ? 18.990 -5.390 0.646 1.00 77.50 183 SER A O 1
ATOM 1426 N N . LEU A 1 184 ? 19.009 -7.051 -0.855 1.00 81.25 184 LEU A N 1
ATOM 1427 C CA . LEU A 1 184 ? 17.562 -7.065 -1.073 1.00 81.25 184 LEU A CA 1
ATOM 1428 C C . LEU A 1 184 ? 16.787 -7.405 0.205 1.00 81.25 184 LEU A C 1
ATOM 1430 O O . LEU A 1 184 ? 15.758 -6.791 0.479 1.00 81.25 184 LEU A O 1
ATOM 1434 N N . HIS A 1 185 ? 17.323 -8.305 1.037 1.00 81.75 185 HIS A N 1
ATOM 1435 C CA . HIS A 1 185 ? 16.747 -8.629 2.346 1.00 81.75 185 HIS A CA 1
ATOM 1436 C C . HIS A 1 185 ? 16.714 -7.404 3.267 1.00 81.75 185 HIS A C 1
ATOM 1438 O O . HIS A 1 185 ? 15.719 -7.178 3.948 1.00 81.75 185 HIS A O 1
ATOM 1444 N N . TYR A 1 186 ? 17.773 -6.588 3.257 1.00 84.88 186 TYR A N 1
ATOM 1445 C CA . TYR A 1 186 ? 17.858 -5.370 4.066 1.00 84.88 186 TYR A CA 1
ATOM 1446 C C . TYR A 1 186 ? 16.883 -4.287 3.586 1.00 84.88 186 TYR A C 1
ATOM 1448 O O . TYR A 1 186 ? 16.193 -3.657 4.384 1.00 84.88 186 TYR A O 1
ATOM 1456 N N . ILE A 1 187 ? 16.771 -4.095 2.270 1.00 85.50 187 ILE A N 1
ATOM 1457 C CA . ILE A 1 187 ? 15.807 -3.149 1.696 1.00 85.50 187 ILE A CA 1
ATOM 1458 C C . ILE A 1 187 ? 14.376 -3.593 2.031 1.00 85.50 187 ILE A C 1
ATOM 1460 O O . ILE A 1 187 ? 13.557 -2.784 2.467 1.00 85.50 187 ILE A O 1
ATOM 1464 N N . TYR A 1 188 ? 14.084 -4.889 1.896 1.00 87.38 188 TYR A N 1
ATOM 1465 C CA . TYR A 1 188 ? 12.775 -5.443 2.225 1.00 87.38 188 TYR A CA 1
ATOM 1466 C C . TYR A 1 188 ? 12.420 -5.266 3.707 1.00 87.38 188 TYR A C 1
ATOM 1468 O O . TYR A 1 188 ? 11.304 -4.846 4.009 1.00 87.38 188 TYR A O 1
ATOM 1476 N N . THR A 1 189 ? 13.341 -5.527 4.643 1.00 86.69 189 THR A N 1
ATOM 1477 C CA . THR A 1 189 ? 13.059 -5.344 6.079 1.00 86.69 189 THR A CA 1
ATOM 1478 C C . THR A 1 189 ? 12.771 -3.888 6.428 1.00 86.69 189 THR A C 1
ATOM 1480 O O . THR A 1 189 ? 11.856 -3.635 7.213 1.00 86.69 189 THR A O 1
ATOM 1483 N N . ILE A 1 190 ? 13.465 -2.929 5.806 1.00 90.06 190 ILE A N 1
ATOM 1484 C CA . ILE A 1 190 ? 13.154 -1.501 5.959 1.00 90.06 190 ILE A CA 1
ATOM 1485 C C . ILE A 1 190 ? 11.721 -1.209 5.504 1.00 90.06 190 ILE A C 1
ATOM 1487 O O . ILE A 1 190 ? 10.963 -0.591 6.253 1.00 90.06 190 ILE A O 1
ATOM 1491 N N . PHE A 1 191 ? 11.317 -1.681 4.320 1.00 89.81 191 PHE A N 1
ATOM 1492 C CA . PHE A 1 191 ? 9.947 -1.487 3.841 1.00 89.81 191 PHE A CA 1
ATOM 1493 C C . PHE A 1 191 ? 8.913 -2.125 4.775 1.00 89.81 191 PHE A C 1
ATOM 1495 O O . PHE A 1 191 ? 7.917 -1.479 5.101 1.00 89.81 191 PHE A O 1
ATOM 1502 N N . VAL A 1 192 ? 9.164 -3.338 5.284 1.00 91.00 192 VAL A N 1
ATOM 1503 C CA . VAL A 1 192 ? 8.279 -3.992 6.264 1.00 91.00 192 VAL A CA 1
ATOM 1504 C C . VAL A 1 192 ? 8.122 -3.138 7.520 1.00 91.00 192 VAL A C 1
ATOM 1506 O O . VAL A 1 192 ? 7.000 -2.964 7.989 1.00 91.00 192 VAL A O 1
ATOM 1509 N N . ILE A 1 193 ? 9.209 -2.572 8.053 1.00 90.56 193 ILE A N 1
ATOM 1510 C CA . ILE A 1 193 ? 9.158 -1.705 9.239 1.00 90.56 193 ILE A CA 1
ATOM 1511 C C . ILE A 1 193 ? 8.347 -0.439 8.946 1.00 90.56 193 ILE A C 1
ATOM 1513 O O . ILE A 1 193 ? 7.484 -0.075 9.745 1.00 90.56 193 ILE A O 1
ATOM 1517 N N . ILE A 1 194 ? 8.574 0.207 7.799 1.00 90.62 194 ILE A N 1
ATOM 1518 C CA . ILE A 1 194 ? 7.838 1.414 7.398 1.00 90.62 194 ILE A CA 1
ATOM 1519 C C . ILE A 1 194 ? 6.336 1.118 7.300 1.00 90.62 194 ILE A C 1
ATOM 1521 O O . ILE A 1 194 ? 5.539 1.811 7.934 1.00 90.62 194 ILE A O 1
ATOM 1525 N N . PHE A 1 195 ? 5.941 0.065 6.576 1.00 89.19 195 PHE A N 1
ATOM 1526 C CA . PHE A 1 195 ? 4.533 -0.328 6.452 1.00 89.19 195 PHE A CA 1
ATOM 1527 C C . PHE A 1 195 ? 3.926 -0.767 7.786 1.00 89.19 195 PHE A C 1
ATOM 1529 O O . PHE A 1 195 ? 2.763 -0.478 8.063 1.00 89.19 195 PHE A O 1
ATOM 1536 N N . PHE A 1 196 ? 4.697 -1.444 8.637 1.00 90.56 196 PHE A N 1
ATOM 1537 C CA . PHE A 1 196 ? 4.240 -1.847 9.962 1.00 90.56 196 PHE A CA 1
ATOM 1538 C C . PHE A 1 196 ? 3.907 -0.629 10.825 1.00 90.56 196 PHE A C 1
ATOM 1540 O O . PHE A 1 196 ? 2.812 -0.556 11.384 1.00 90.56 196 PHE A O 1
ATOM 1547 N N . VAL A 1 197 ? 4.820 0.343 10.901 1.00 88.81 197 VAL A N 1
ATOM 1548 C CA . VAL A 1 197 ? 4.613 1.586 11.656 1.00 88.81 197 VAL A CA 1
ATOM 1549 C C . VAL A 1 197 ? 3.451 2.387 11.069 1.00 88.81 197 VAL A C 1
ATOM 1551 O O . VAL A 1 197 ? 2.622 2.910 11.822 1.00 88.81 197 VAL A O 1
ATOM 1554 N N . ASP A 1 198 ? 3.346 2.437 9.742 1.00 87.06 198 ASP A N 1
ATOM 1555 C CA . ASP A 1 198 ? 2.247 3.103 9.058 1.00 87.06 198 ASP A CA 1
ATOM 1556 C C . ASP A 1 198 ? 0.880 2.506 9.440 1.00 87.06 198 ASP A C 1
ATOM 1558 O O . ASP A 1 198 ? 0.028 3.200 10.002 1.00 87.06 198 ASP A O 1
ATOM 1562 N N . ILE A 1 199 ? 0.691 1.200 9.245 1.00 86.12 199 ILE A N 1
ATOM 1563 C CA . ILE A 1 199 ? -0.585 0.516 9.506 1.00 86.12 199 ILE A CA 1
ATOM 1564 C C . ILE A 1 199 ? -0.922 0.496 11.008 1.00 86.12 199 ILE A C 1
ATOM 1566 O O . ILE A 1 199 ? -2.101 0.580 11.391 1.00 86.12 199 ILE A O 1
ATOM 1570 N N . ALA A 1 200 ? 0.089 0.378 11.873 1.00 84.06 200 ALA A N 1
ATOM 1571 C CA . ALA A 1 200 ? -0.102 0.322 13.318 1.00 84.06 200 ALA A CA 1
ATOM 1572 C C . ALA A 1 200 ? -0.475 1.686 13.911 1.00 84.06 200 ALA A C 1
ATOM 1574 O O . ALA A 1 200 ? -1.442 1.769 14.669 1.00 84.06 200 ALA A O 1
ATOM 1575 N N . PHE A 1 201 ? 0.261 2.744 13.556 1.00 80.38 201 PHE A N 1
ATOM 1576 C CA . PHE A 1 201 ? 0.232 4.011 14.291 1.00 80.38 201 PHE A CA 1
ATOM 1577 C C . PHE A 1 201 ? -0.108 5.231 13.424 1.00 80.38 201 PHE A C 1
ATOM 1579 O O . PHE A 1 201 ? -0.881 6.092 13.857 1.00 80.38 201 PHE A O 1
ATOM 1586 N N . ILE A 1 202 ? 0.433 5.320 12.204 1.00 84.25 202 ILE A N 1
ATOM 1587 C CA . ILE A 1 202 ? 0.335 6.529 11.359 1.00 84.25 202 ILE A CA 1
ATOM 1588 C C . ILE A 1 202 ? -0.945 6.533 10.505 1.00 84.25 202 ILE A C 1
ATOM 1590 O O . ILE A 1 202 ? -1.375 7.590 10.046 1.00 84.25 202 ILE A O 1
ATOM 1594 N N . ARG A 1 203 ? -1.649 5.403 10.376 1.00 83.06 203 ARG A N 1
ATOM 1595 C CA . ARG A 1 203 ? -2.814 5.225 9.490 1.00 83.06 203 ARG A CA 1
ATOM 1596 C C . ARG A 1 203 ? -3.848 6.362 9.519 1.00 83.06 203 ARG A C 1
ATOM 1598 O O . ARG A 1 203 ? -4.324 6.822 8.480 1.00 83.06 203 ARG A O 1
ATOM 1605 N N . HIS A 1 204 ? -4.185 6.857 10.713 1.00 79.25 204 HIS A N 1
ATOM 1606 C CA . HIS A 1 204 ? -5.175 7.922 10.903 1.00 79.25 204 HIS A CA 1
ATOM 1607 C C . HIS A 1 204 ? -4.593 9.309 10.637 1.00 79.25 204 HIS A C 1
ATOM 1609 O O . HIS A 1 204 ? -5.303 10.181 10.135 1.00 79.25 204 HIS A O 1
ATOM 1615 N N . PHE A 1 205 ? -3.311 9.496 10.949 1.00 80.62 205 PHE A N 1
ATOM 1616 C CA . PHE A 1 205 ? -2.576 10.719 10.659 1.00 80.62 205 PHE A CA 1
ATOM 1617 C C . PHE A 1 205 ? -2.422 10.900 9.145 1.00 80.62 205 PHE A C 1
ATOM 1619 O O . PHE A 1 205 ? -2.766 11.956 8.621 1.00 80.62 205 PHE A O 1
ATOM 1626 N N . TRP A 1 206 ? -2.037 9.844 8.421 1.00 79.81 206 TRP A N 1
ATOM 1627 C CA . TRP A 1 206 ? -1.869 9.889 6.968 1.00 79.81 206 TRP A CA 1
ATOM 1628 C C . TRP A 1 206 ? -3.176 10.238 6.258 1.00 79.81 206 TRP A C 1
ATOM 1630 O O . TRP A 1 206 ? -3.233 11.172 5.461 1.00 79.81 206 TRP A O 1
ATOM 1640 N N . CYS A 1 207 ? -4.261 9.544 6.614 1.00 77.44 207 CYS A N 1
ATOM 1641 C CA . CYS A 1 207 ? -5.579 9.793 6.037 1.00 77.44 207 CYS A CA 1
ATOM 1642 C C . CYS A 1 207 ? -6.151 11.177 6.389 1.00 77.44 207 CYS A C 1
ATOM 1644 O O . CYS A 1 207 ? -7.036 11.642 5.676 1.00 77.44 207 CYS A O 1
ATOM 1646 N N . ARG A 1 208 ? -5.727 11.812 7.494 1.00 75.75 208 ARG A N 1
ATOM 1647 C CA . ARG A 1 208 ? -6.239 13.123 7.935 1.00 75.75 208 ARG A CA 1
ATOM 1648 C C . ARG A 1 208 ? -5.400 14.298 7.428 1.00 75.75 208 ARG A C 1
ATOM 1650 O O . ARG A 1 208 ? -5.999 15.290 7.042 1.00 75.75 208 ARG A O 1
ATOM 1657 N N . PHE A 1 209 ? -4.074 14.188 7.451 1.00 74.81 209 PHE A N 1
ATOM 1658 C CA . PHE A 1 209 ? -3.164 15.321 7.245 1.00 74.81 209 PHE A CA 1
ATOM 1659 C C . PHE A 1 209 ? -2.304 15.212 5.983 1.00 74.81 209 PHE A C 1
ATOM 1661 O O . PHE A 1 209 ? -2.020 16.225 5.362 1.00 74.81 209 PHE A O 1
ATOM 1668 N N . MET A 1 210 ? -1.897 14.003 5.589 1.00 76.00 210 MET A N 1
ATOM 1669 C CA . MET A 1 210 ? -1.008 13.805 4.430 1.00 76.00 210 MET A CA 1
ATOM 1670 C C . MET A 1 210 ? -1.777 13.528 3.136 1.00 76.00 210 MET A C 1
ATOM 1672 O O . MET A 1 210 ? -1.270 13.746 2.039 1.00 76.00 210 MET A O 1
ATOM 1676 N N . CYS A 1 211 ? -2.998 13.005 3.243 1.00 76.50 211 CYS A N 1
ATOM 1677 C CA . CYS A 1 211 ? -3.830 12.697 2.092 1.00 76.50 211 CYS A CA 1
ATOM 1678 C C . CYS A 1 211 ? -4.313 13.998 1.438 1.00 76.50 211 CYS A C 1
ATOM 1680 O O . CYS A 1 211 ? -5.296 14.586 1.892 1.00 76.50 211 CYS A O 1
ATOM 1682 N N . VAL A 1 212 ? -3.631 14.407 0.359 1.00 71.75 212 VAL A N 1
ATOM 1683 C CA . VAL A 1 212 ? -3.934 15.606 -0.450 1.00 71.75 212 VAL A CA 1
ATOM 1684 C C . VAL A 1 212 ? -5.428 15.704 -0.727 1.00 71.75 212 VAL A C 1
ATOM 1686 O O . VAL A 1 212 ? -6.046 16.734 -0.509 1.00 71.75 212 VAL A O 1
ATOM 1689 N N . TYR A 1 213 ? -6.035 14.588 -1.104 1.00 70.25 213 TYR A N 1
ATOM 1690 C CA . TYR A 1 213 ? -7.453 14.510 -1.394 1.00 70.25 213 TYR A CA 1
ATOM 1691 C C . TYR A 1 213 ? -8.330 15.053 -0.257 1.00 70.25 213 TYR A C 1
ATOM 1693 O O . TYR A 1 213 ? -9.103 15.982 -0.473 1.00 70.25 213 TYR A O 1
ATOM 1701 N N . LYS A 1 214 ? -8.157 14.582 0.979 1.00 69.44 214 LYS A N 1
ATOM 1702 C CA . LYS A 1 214 ? -8.996 15.020 2.102 1.00 69.44 214 LYS A CA 1
ATOM 1703 C C . LYS A 1 214 ? -8.740 16.466 2.542 1.00 69.44 214 LYS A C 1
ATOM 1705 O O . LYS A 1 214 ? -9.651 17.091 3.060 1.00 69.44 214 LYS A O 1
ATOM 1710 N N . VAL A 1 215 ? -7.515 16.966 2.381 1.00 70.31 215 VAL A N 1
ATOM 1711 C CA . VAL A 1 215 ? -7.126 18.322 2.814 1.00 70.31 215 VAL A CA 1
ATOM 1712 C C . VAL A 1 215 ? -7.711 19.408 1.906 1.00 70.31 215 VAL A C 1
ATOM 1714 O O . VAL A 1 215 ? -7.934 20.524 2.357 1.00 70.31 215 VAL A O 1
ATOM 1717 N N . TRP A 1 216 ? -7.968 19.087 0.637 1.00 65.00 216 TRP A N 1
ATOM 1718 C CA . TRP A 1 216 ? -8.502 20.022 -0.358 1.00 65.00 216 TRP A CA 1
ATOM 1719 C C . TRP A 1 216 ? -10.041 20.111 -0.384 1.00 65.00 216 TRP A C 1
ATOM 1721 O O . TRP A 1 216 ? -10.597 20.720 -1.298 1.00 65.00 216 TRP A O 1
ATOM 1731 N N . GLN A 1 217 ? -10.731 19.505 0.589 1.00 60.50 217 GLN A N 1
ATOM 1732 C CA . GLN A 1 217 ? -12.181 19.627 0.797 1.00 60.50 217 GLN A CA 1
ATOM 1733 C C . GLN A 1 217 ? -12.478 20.311 2.125 1.00 60.50 217 GLN A C 1
ATOM 1735 O O . GLN A 1 217 ? -13.437 21.110 2.145 1.00 60.50 217 GLN A O 1
#

Foldseek 3Di:
DDDDPVVVPDDDDPDDCVVVVVVVVLLVVLLVVLVVVLQVCLQVLQWADAVPQQFTQHVNDTDHVVVVVVVVVVVCCVVVVVVVVCVVCAVVCCSRNNNLVVLLVVLLVLCCVQFHVPADQEPPPDDGDGDPVRPDPVSVVVSLVVLLVVLLVVLVSVVSRHDHVVVVVCVVVVHDDPPDDPCPVVVSVVSSVVSSCCSRYCSVVCVCPVPPRNVVD